Protein AF-A0A191HWV4-F1 (afdb_monomer)

Sequence (183 aa):
MEISWISKGVHKITNKLSFKGRFKYNTASRSISRIAGVFFGVFSAGLLIMLFFVGTTMVNSLINEGIKGANYNYETIYRTNIAEN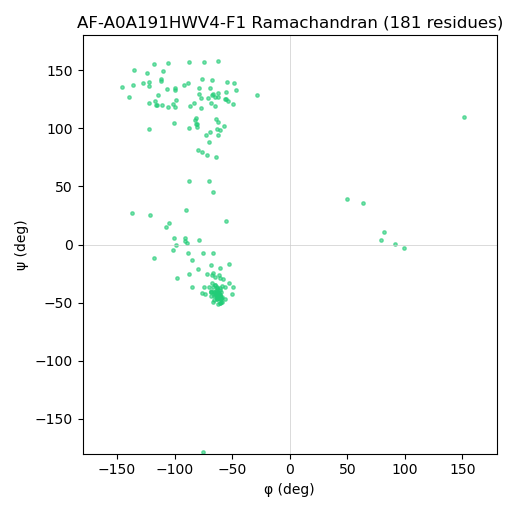QLPLQQGYEPFLVLNADPIKITRQGKDVPIPSLVGNSSTTERQVFGLQANSQRLVLEDFDGNSLNYLLTNGVVITKNFAITYGLEIGDLLTFSLTSLD

Radius of gyration: 35.24 Å; Cα contacts (8 Å, |Δi|>4): 132; chains: 1; bounding box: 81×62×86 Å

Secondary structure (DSSP, 8-state):
----HHHHHHHHHHTTS-HHHHHHHHHHHHTHHHHHHHHHHHHHHHHHHHHHHHHHHHHHHHHHHHHHS---TT---------TTS-PPPTT--SEEEEE--EEEEEETTEEEPPP------TTS--EEEEE-TT-SSS--B-TTS-B-GGGGGG--BPPHHHHHHHT--TT-EEEE------

Solvent-accessible surface area (backbone atoms only — not comparable to full-atom values): 11467 Å² total; per-residue (Å²): 132,87,80,52,73,66,58,55,52,53,48,67,71,34,71,82,50,57,69,71,52,36,52,52,52,60,54,49,60,77,43,44,68,61,52,48,51,54,48,52,52,53,50,51,52,52,51,51,55,51,50,50,54,51,49,54,51,50,51,50,46,52,49,49,52,60,44,69,72,50,72,71,87,72,72,77,70,81,76,66,76,76,56,92,82,60,75,76,74,57,89,91,62,71,64,57,46,83,42,82,55,62,70,79,41,41,31,50,91,90,40,81,50,84,75,65,80,75,89,62,96,62,94,73,72,79,51,56,37,35,38,47,46,40,81,40,89,88,62,74,47,56,50,98,87,66,49,74,48,30,70,69,23,74,91,32,67,50,77,44,70,66,51,31,62,72,59,70,60,59,94,81,53,46,78,41,69,68,81,75,78,90,124

pLDDT: mean 74.09, std 15.32, range [35.31, 96.88]

Foldseek 3Di:
DDQDPLNVVLCVVCVPDDPVSSVVSVVVSVCVVVVVVVVVVVVVVVVVVVVVVVVVVVVVVCVCVVVVVPPVLPPPPPPP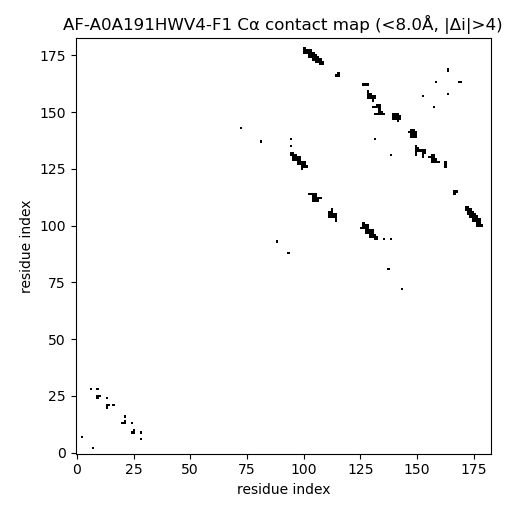PVPPPDDDPPVPDDQKDKDQWDFPWKADPNHTDDFDPPPDPPPPQRSIKMQGQLPDPNDFDADSVRHGPSVVRNVDIDQDPSNCVNRVHDPPMDTHIDDPDDD

Mean predicted aligned error: 18.85 Å

Structure (mmCIF, N/CA/C/O backbone):
data_AF-A0A191HWV4-F1
#
_entry.id   AF-A0A191HWV4-F1
#
loop_
_atom_site.group_PDB
_atom_site.id
_atom_site.type_symbol
_atom_site.label_atom_id
_atom_site.label_alt_id
_atom_site.label_comp_id
_atom_site.label_asym_id
_atom_site.label_entity_id
_atom_site.label_seq_id
_atom_site.pdbx_PDB_ins_code
_atom_site.Cartn_x
_atom_site.Cartn_y
_atom_site.Cartn_z
_atom_site.occupancy
_atom_site.B_iso_or_equiv
_atom_site.auth_seq_id
_atom_site.auth_comp_id
_atom_site.auth_asym_id
_atom_site.auth_atom_id
_atom_site.pdbx_PDB_model_num
ATOM 1 N N . MET A 1 1 ? 25.156 29.592 -57.965 1.00 44.12 1 MET A N 1
ATOM 2 C CA . MET A 1 1 ? 25.129 28.335 -57.184 1.00 44.12 1 MET A CA 1
ATOM 3 C C . MET A 1 1 ? 25.243 28.730 -55.720 1.00 44.12 1 MET A C 1
ATOM 5 O O . MET A 1 1 ? 26.320 29.140 -55.303 1.00 44.12 1 MET A O 1
ATOM 9 N N . GLU A 1 2 ? 24.135 28.764 -54.978 1.00 46.66 2 GLU A N 1
ATOM 10 C CA . GLU A 1 2 ? 24.179 29.182 -53.572 1.00 46.66 2 GLU A CA 1
ATOM 11 C C . GLU A 1 2 ? 24.924 28.148 -52.729 1.00 46.66 2 GLU A C 1
ATOM 13 O O . GLU A 1 2 ? 24.599 26.961 -52.690 1.00 46.66 2 GLU A O 1
ATOM 18 N N . ILE A 1 3 ? 25.977 28.616 -52.070 1.00 54.34 3 ILE A N 1
ATOM 19 C CA . ILE A 1 3 ? 26.828 27.811 -51.205 1.00 54.34 3 ILE A CA 1
ATOM 20 C C . ILE A 1 3 ? 26.102 27.680 -49.859 1.00 54.34 3 ILE A C 1
ATOM 22 O O . ILE A 1 3 ? 26.120 28.612 -49.051 1.00 54.34 3 ILE A O 1
ATOM 26 N N . SER A 1 4 ? 25.457 26.528 -49.635 1.00 72.69 4 SER A N 1
ATOM 27 C CA . SER A 1 4 ? 24.763 26.173 -48.386 1.00 72.69 4 SER A CA 1
ATOM 28 C C . SER A 1 4 ? 25.641 26.442 -47.155 1.00 72.69 4 SER A C 1
ATOM 30 O O . SER A 1 4 ? 26.840 26.147 -47.155 1.00 72.69 4 SER A O 1
ATOM 32 N N . TRP A 1 5 ? 25.053 26.981 -46.087 1.00 70.00 5 TRP A N 1
ATOM 33 C CA . TRP A 1 5 ? 25.721 27.329 -44.824 1.00 70.00 5 TRP A CA 1
ATOM 34 C C . TRP A 1 5 ? 26.532 26.167 -44.218 1.00 70.00 5 TRP A C 1
ATOM 36 O O . TRP A 1 5 ? 27.626 26.377 -43.693 1.00 70.00 5 TRP A O 1
ATOM 46 N N . ILE A 1 6 ? 26.062 24.931 -44.403 1.00 65.12 6 ILE A N 1
ATOM 47 C CA . ILE A 1 6 ? 26.738 23.695 -43.981 1.00 65.12 6 ILE A CA 1
ATOM 48 C C . ILE A 1 6 ? 28.077 23.528 -44.713 1.00 65.12 6 ILE A C 1
ATOM 50 O O . ILE A 1 6 ? 29.095 23.195 -44.107 1.00 65.12 6 ILE A O 1
ATOM 54 N N . SER A 1 7 ? 28.108 23.821 -46.015 1.00 66.75 7 SER A N 1
ATOM 55 C CA . SER A 1 7 ? 29.322 23.690 -46.828 1.00 66.75 7 SER A CA 1
ATOM 56 C C . SER A 1 7 ? 30.402 24.704 -46.431 1.00 66.75 7 SER A C 1
ATOM 58 O O . SER A 1 7 ? 31.583 24.359 -46.417 1.00 66.75 7 SER A O 1
ATOM 60 N N . LYS A 1 8 ? 30.011 25.912 -45.993 1.00 71.38 8 LYS A N 1
ATOM 61 C CA . LYS A 1 8 ? 30.936 26.929 -45.458 1.00 71.38 8 LYS A CA 1
ATOM 62 C C . LYS A 1 8 ? 31.579 26.470 -44.145 1.00 71.38 8 LYS A C 1
ATOM 64 O O . LYS A 1 8 ? 32.783 26.643 -43.959 1.00 71.38 8 LYS A O 1
ATOM 69 N N . GLY A 1 9 ? 30.798 25.843 -43.261 1.00 71.69 9 GLY A N 1
ATOM 70 C CA . GLY A 1 9 ? 31.283 25.291 -41.991 1.00 71.69 9 GLY A CA 1
ATOM 71 C C . GLY A 1 9 ? 32.254 24.124 -42.186 1.00 71.69 9 GLY A C 1
ATOM 72 O O . GLY A 1 9 ? 33.357 24.133 -41.638 1.00 71.69 9 GLY A O 1
ATOM 73 N N . VAL A 1 10 ? 31.891 23.164 -43.043 1.00 69.06 10 VAL A N 1
ATOM 74 C CA . VAL A 1 10 ? 32.756 22.022 -43.384 1.00 69.06 10 VAL A CA 1
ATOM 75 C C . VAL A 1 10 ? 34.056 22.501 -44.032 1.00 69.06 10 VAL A C 1
ATOM 77 O O . VAL A 1 10 ? 35.129 22.025 -43.663 1.00 69.06 10 VAL A O 1
ATOM 80 N N . HIS A 1 11 ? 33.998 23.481 -44.939 1.00 71.81 11 HIS A N 1
ATOM 81 C CA . HIS A 1 11 ? 35.188 24.041 -45.579 1.00 71.81 11 HIS A CA 1
ATOM 82 C C . HIS A 1 11 ? 36.122 24.728 -44.572 1.00 71.81 11 HIS A C 1
ATOM 84 O O . HIS A 1 11 ? 37.328 24.499 -44.607 1.00 71.81 11 HIS A O 1
ATOM 90 N N . LYS A 1 12 ? 35.579 25.492 -43.612 1.00 76.19 12 LYS A N 1
ATOM 91 C CA . LYS A 1 12 ? 36.360 26.166 -42.559 1.00 76.19 12 LYS A CA 1
ATOM 92 C C . LYS A 1 12 ? 37.109 25.177 -41.656 1.00 76.19 12 LYS A C 1
ATOM 94 O O . LYS A 1 12 ? 38.272 25.410 -41.339 1.00 76.19 12 LYS A O 1
ATOM 99 N N . ILE A 1 13 ? 36.471 24.064 -41.285 1.00 72.88 13 ILE A N 1
ATOM 100 C CA . ILE A 1 13 ? 37.068 23.018 -40.434 1.00 72.88 13 ILE A CA 1
ATOM 101 C C . ILE A 1 13 ? 38.090 22.185 -41.221 1.00 72.88 13 ILE A C 1
ATOM 103 O O . ILE A 1 13 ? 39.135 21.804 -40.696 1.00 72.88 13 ILE A O 1
ATOM 107 N N . THR A 1 14 ? 37.826 21.930 -42.504 1.00 69.00 14 THR A N 1
ATOM 108 C CA . THR A 1 14 ? 38.672 21.054 -43.327 1.00 69.00 14 THR A CA 1
ATOM 109 C C . THR A 1 14 ? 39.826 21.765 -44.035 1.00 69.00 14 THR A C 1
ATOM 111 O O . THR A 1 14 ? 40.721 21.097 -44.551 1.00 69.00 14 THR A O 1
ATOM 114 N N . ASN A 1 15 ? 39.900 23.101 -43.993 1.00 72.19 15 ASN A N 1
ATOM 115 C CA . ASN A 1 15 ? 40.940 23.877 -44.683 1.00 72.19 15 ASN A CA 1
ATOM 116 C C . ASN A 1 15 ? 42.369 23.683 -44.137 1.00 72.19 15 ASN A C 1
ATOM 118 O O . ASN A 1 15 ? 43.320 24.177 -44.735 1.00 72.19 15 ASN A O 1
ATOM 122 N N . LYS A 1 16 ? 42.545 22.971 -43.017 1.00 79.31 16 LYS A N 1
ATOM 123 C CA . LYS A 1 16 ? 43.860 22.577 -42.473 1.00 79.31 16 LYS A CA 1
ATOM 124 C C . LYS A 1 16 ? 44.237 21.116 -42.758 1.00 79.31 16 LYS A C 1
ATOM 126 O O . LYS A 1 16 ? 45.347 20.703 -42.448 1.00 79.31 16 LYS A O 1
ATOM 131 N N . LEU A 1 17 ? 43.340 20.330 -43.357 1.00 76.44 17 LEU A N 1
ATOM 132 C CA . LEU A 1 17 ? 43.574 18.917 -43.675 1.00 76.44 17 LEU A CA 1
ATOM 133 C C . LEU A 1 17 ? 44.240 18.747 -45.048 1.00 76.44 17 LEU A C 1
ATOM 135 O O . LEU A 1 17 ? 44.107 19.604 -45.926 1.00 76.44 17 LEU A O 1
ATOM 139 N N . SER A 1 18 ? 44.921 17.616 -45.251 1.00 82.62 18 SER A N 1
ATOM 140 C CA . SER A 1 18 ? 45.459 17.217 -46.558 1.00 82.62 18 SER A CA 1
ATOM 141 C C . SER A 1 18 ? 44.333 17.011 -47.579 1.00 82.62 18 SER A C 1
ATOM 143 O O . SER A 1 18 ? 43.182 16.757 -47.212 1.00 82.62 18 SER A O 1
ATOM 145 N N . PHE A 1 19 ? 44.649 17.101 -48.875 1.00 81.44 19 PHE A N 1
ATOM 146 C CA . PHE A 1 19 ? 43.667 16.981 -49.963 1.00 81.44 19 PHE A CA 1
ATOM 147 C C . PHE A 1 19 ? 42.780 15.730 -49.836 1.00 81.44 19 PHE A C 1
ATOM 149 O O . PHE A 1 19 ? 41.560 15.818 -49.954 1.00 81.44 19 PHE A O 1
ATOM 156 N N . LYS A 1 20 ? 43.376 14.584 -49.480 1.00 81.25 20 LYS A N 1
ATOM 157 C CA . LYS A 1 20 ? 42.658 13.320 -49.247 1.00 81.25 20 LYS A CA 1
ATOM 158 C C . LYS A 1 20 ? 41.633 13.431 -48.109 1.00 81.25 20 LYS A C 1
ATOM 160 O O . LYS A 1 20 ? 40.526 12.910 -48.227 1.00 81.25 20 LYS A O 1
ATOM 165 N N . GLY A 1 21 ? 41.973 14.145 -47.033 1.00 77.25 21 GLY A N 1
ATOM 166 C CA . GLY A 1 21 ? 41.060 14.436 -45.926 1.00 77.25 21 GLY A CA 1
ATOM 167 C C . GLY A 1 21 ? 39.915 15.351 -46.355 1.00 77.25 21 GLY A C 1
ATOM 168 O O . GLY A 1 21 ? 38.752 15.011 -46.152 1.00 77.25 21 GLY A O 1
ATOM 169 N N . ARG A 1 22 ? 40.227 16.467 -47.027 1.00 78.50 22 ARG A N 1
ATOM 170 C CA . ARG A 1 22 ? 39.213 17.397 -47.558 1.00 78.50 22 ARG A CA 1
ATOM 171 C C . ARG A 1 22 ? 38.241 16.691 -48.492 1.00 78.50 22 ARG A C 1
ATOM 173 O O . ARG A 1 22 ? 37.039 16.833 -48.323 1.00 78.50 22 ARG A O 1
ATOM 180 N N . PHE A 1 23 ? 38.749 15.883 -49.419 1.00 79.50 23 PHE A N 1
ATOM 181 C CA . PHE A 1 23 ? 37.933 15.126 -50.363 1.00 79.50 23 PHE A CA 1
ATOM 182 C C . PHE A 1 23 ? 36.990 14.144 -49.652 1.00 79.50 23 PHE A C 1
ATOM 184 O O . PHE A 1 23 ? 35.800 14.098 -49.963 1.00 79.50 23 PHE A O 1
ATOM 191 N N . LYS A 1 24 ? 37.480 13.420 -48.637 1.00 79.19 24 LYS A N 1
ATOM 192 C CA . LYS A 1 24 ? 36.669 12.478 -47.850 1.00 79.19 24 LYS A CA 1
ATOM 193 C C . LYS A 1 24 ? 35.535 13.183 -47.096 1.00 79.19 24 LYS A C 1
ATOM 195 O O . LYS A 1 24 ? 34.389 12.752 -47.185 1.00 79.19 24 LYS A O 1
ATOM 200 N N . TYR A 1 25 ? 35.827 14.288 -46.410 1.00 77.50 25 TYR A N 1
ATOM 201 C CA . TYR A 1 25 ? 34.812 15.052 -45.672 1.00 77.50 25 TYR A CA 1
ATOM 202 C C . TYR A 1 25 ? 33.826 15.778 -46.591 1.00 77.50 25 TYR A C 1
ATOM 204 O O . TYR A 1 25 ? 32.636 15.824 -46.290 1.00 77.50 25 TYR A O 1
ATOM 212 N N . ASN A 1 26 ? 34.285 16.291 -47.734 1.00 74.88 26 ASN A N 1
ATOM 213 C CA . ASN A 1 26 ? 33.411 16.933 -48.716 1.00 74.88 26 ASN A CA 1
ATOM 214 C C . ASN A 1 26 ? 32.519 15.915 -49.454 1.00 74.88 26 ASN A C 1
ATOM 216 O O . ASN A 1 26 ? 31.428 16.244 -49.912 1.00 74.88 26 ASN A O 1
ATOM 220 N N . THR A 1 27 ? 32.959 14.657 -49.540 1.00 75.19 27 THR A N 1
ATOM 221 C CA . THR A 1 27 ? 32.120 13.548 -50.012 1.00 75.19 27 THR A CA 1
ATOM 222 C C . THR A 1 27 ? 31.090 13.159 -48.949 1.00 75.19 27 THR A C 1
ATOM 224 O O . THR A 1 27 ? 29.916 13.001 -49.268 1.00 75.19 27 THR A O 1
ATOM 227 N N . ALA A 1 28 ? 31.489 13.086 -47.675 1.00 74.19 28 ALA A N 1
ATOM 228 C CA . ALA A 1 28 ? 30.583 12.780 -46.566 1.00 74.19 28 ALA A CA 1
ATOM 229 C C . ALA A 1 28 ? 29.506 13.863 -46.343 1.00 74.19 28 ALA A C 1
ATOM 231 O O . ALA A 1 28 ? 28.362 13.539 -46.022 1.00 74.19 28 ALA A O 1
ATOM 232 N N . SER A 1 29 ? 29.837 15.141 -46.566 1.00 72.25 29 SER A N 1
ATOM 233 C CA . SER A 1 29 ? 28.896 16.263 -46.426 1.00 72.25 29 SER A CA 1
ATOM 234 C C . SER A 1 29 ? 27.777 16.250 -47.473 1.00 72.25 29 SER A C 1
ATOM 236 O O . SER A 1 29 ? 26.676 16.715 -47.188 1.00 72.25 29 SER A O 1
ATOM 238 N N . ARG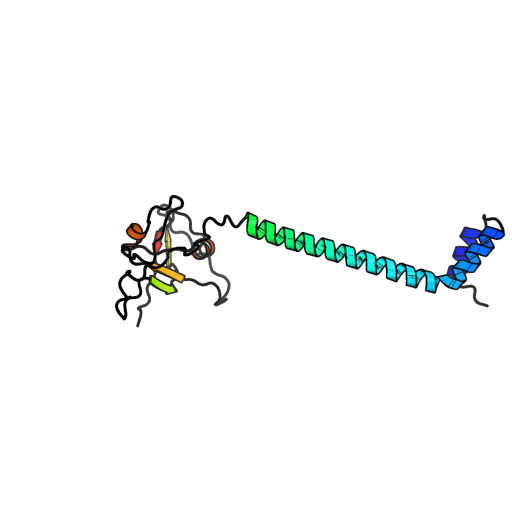 A 1 30 ? 27.996 15.650 -48.653 1.00 73.69 30 ARG A N 1
ATOM 239 C CA . ARG A 1 30 ? 26.933 15.431 -49.653 1.00 73.69 30 ARG A CA 1
ATOM 240 C C . ARG A 1 30 ? 25.869 14.433 -49.187 1.00 73.69 30 ARG A C 1
ATOM 242 O O . ARG A 1 30 ? 24.736 14.508 -49.644 1.00 73.69 30 ARG A O 1
ATOM 249 N N . SER A 1 31 ? 26.209 13.532 -48.265 1.00 76.56 31 SER A N 1
ATOM 250 C CA . SER A 1 31 ? 25.299 12.536 -47.682 1.00 76.56 31 SER A CA 1
ATOM 251 C C . SER A 1 31 ? 24.859 12.867 -46.249 1.00 76.56 31 SER A C 1
ATOM 253 O O . SER A 1 31 ? 24.401 11.976 -45.534 1.00 76.56 31 SER A O 1
ATOM 255 N N . ILE A 1 32 ? 24.992 14.127 -45.813 1.00 79.00 32 ILE A N 1
ATOM 256 C CA . ILE A 1 32 ? 24.739 14.544 -44.422 1.00 79.00 32 ILE A CA 1
ATOM 257 C C . ILE A 1 32 ? 23.325 14.179 -43.940 1.00 79.00 32 ILE A C 1
ATOM 259 O O . ILE A 1 32 ? 23.167 13.745 -42.806 1.00 79.00 32 ILE A O 1
ATOM 263 N N . SER A 1 33 ? 22.312 14.269 -44.810 1.00 77.88 33 SER A N 1
ATOM 264 C CA . SER A 1 33 ? 20.920 13.921 -44.489 1.00 77.88 33 SER A CA 1
ATOM 265 C C . SER A 1 33 ? 20.730 12.423 -44.253 1.00 77.88 33 SER A C 1
ATOM 267 O O . SER A 1 33 ? 20.036 12.027 -43.321 1.00 77.88 33 SER A O 1
ATOM 269 N N . ARG A 1 34 ? 21.393 11.576 -45.049 1.00 83.19 34 ARG A N 1
ATOM 270 C CA . ARG A 1 34 ? 21.367 10.117 -44.880 1.00 83.19 34 ARG A CA 1
ATOM 271 C C . ARG A 1 34 ? 22.094 9.698 -43.600 1.00 83.19 34 ARG A C 1
ATOM 273 O O . ARG A 1 34 ? 21.599 8.842 -42.877 1.00 83.19 34 ARG A O 1
ATOM 280 N N . ILE A 1 35 ? 23.232 10.329 -43.302 1.00 84.62 35 ILE A N 1
ATOM 281 C CA . ILE A 1 35 ? 23.984 10.097 -42.059 1.00 84.62 35 ILE A CA 1
ATOM 282 C C . ILE A 1 35 ? 23.157 10.538 -40.847 1.00 84.62 35 ILE A C 1
ATOM 284 O O . ILE A 1 35 ? 23.058 9.789 -39.882 1.00 84.62 35 ILE A O 1
ATOM 288 N N . ALA A 1 36 ? 22.517 11.709 -40.916 1.00 85.44 36 ALA A N 1
ATOM 289 C CA . ALA A 1 36 ? 21.629 12.193 -39.865 1.00 85.44 36 ALA A CA 1
ATOM 290 C C . ALA A 1 36 ? 20.447 11.238 -39.644 1.00 85.44 36 ALA A C 1
ATOM 292 O O . ALA A 1 36 ? 20.160 10.896 -38.505 1.00 85.44 36 ALA A O 1
ATOM 293 N N . GLY A 1 37 ? 19.811 10.742 -40.711 1.00 89.75 37 GLY A N 1
ATOM 294 C CA . GLY A 1 37 ? 18.714 9.775 -40.602 1.00 89.75 37 GLY A CA 1
ATOM 295 C C . GLY A 1 37 ? 19.122 8.477 -39.899 1.00 89.75 37 GLY A C 1
ATOM 296 O O . GLY A 1 37 ? 18.437 8.036 -38.980 1.00 89.75 37 GLY A O 1
ATOM 297 N N . VAL A 1 38 ? 20.270 7.897 -40.271 1.00 90.56 38 VAL A N 1
ATOM 298 C CA . VAL A 1 38 ? 20.808 6.698 -39.599 1.00 90.56 38 VAL A CA 1
ATOM 299 C C . VAL A 1 38 ? 21.164 6.999 -38.141 1.00 90.56 38 VAL A C 1
ATOM 301 O O . VAL A 1 38 ? 20.849 6.203 -37.260 1.00 90.56 38 VAL A O 1
ATOM 304 N N . PHE A 1 39 ? 21.770 8.158 -37.872 1.00 91.88 39 PHE A N 1
ATOM 305 C CA . PHE A 1 39 ? 22.112 8.586 -36.518 1.00 91.88 39 PHE A CA 1
ATOM 306 C C . PHE A 1 39 ? 20.871 8.712 -35.632 1.00 91.88 39 PHE A C 1
ATOM 308 O O . PHE A 1 39 ? 20.838 8.116 -34.561 1.00 91.88 39 PHE A O 1
ATOM 315 N N . PHE A 1 40 ? 19.832 9.419 -36.088 1.00 93.19 40 PHE A N 1
ATOM 316 C CA . PHE A 1 40 ? 18.583 9.554 -35.340 1.00 93.19 40 PHE A CA 1
ATOM 317 C C . PHE A 1 40 ? 17.881 8.209 -35.150 1.00 93.19 40 PHE A C 1
ATOM 319 O O . PHE A 1 40 ? 17.374 7.958 -34.066 1.00 93.19 40 PHE A O 1
ATOM 326 N N . GLY A 1 41 ? 17.917 7.312 -36.139 1.00 94.31 41 GLY A N 1
ATOM 327 C CA . GLY A 1 41 ? 17.363 5.964 -35.993 1.00 94.31 41 GLY A CA 1
ATOM 328 C C . GLY A 1 41 ? 18.036 5.163 -34.874 1.00 94.31 41 GLY A C 1
ATOM 329 O O . GLY A 1 41 ? 17.359 4.643 -33.989 1.00 94.31 41 GLY A O 1
ATOM 330 N N . VAL A 1 42 ? 19.372 5.107 -34.871 1.00 95.19 42 VAL A N 1
ATOM 331 C CA . VAL A 1 42 ? 20.143 4.404 -33.828 1.00 95.19 42 VAL A CA 1
ATOM 332 C C . VAL A 1 42 ? 19.984 5.087 -32.468 1.00 95.19 42 VAL A C 1
ATOM 334 O O . VAL A 1 42 ? 19.816 4.415 -31.452 1.00 95.19 42 VAL A O 1
ATOM 337 N N . PHE A 1 43 ? 19.988 6.419 -32.446 1.00 95.06 43 PHE A N 1
ATOM 338 C CA . PHE A 1 43 ? 19.811 7.208 -31.232 1.00 95.06 43 PHE A CA 1
ATOM 339 C C . PHE A 1 43 ? 18.431 6.987 -30.600 1.00 95.06 43 PHE A C 1
ATOM 341 O O . PHE A 1 43 ? 18.338 6.715 -29.405 1.00 95.06 43 PHE A O 1
ATOM 348 N N . SER A 1 44 ? 17.361 7.023 -31.399 1.00 94.81 44 SER A N 1
ATOM 349 C CA . SER A 1 44 ? 15.999 6.749 -30.937 1.00 94.81 44 SER A CA 1
ATOM 350 C C . SER A 1 44 ? 15.831 5.310 -30.455 1.00 94.81 44 SER A C 1
ATOM 352 O O . SER A 1 44 ? 15.200 5.102 -29.423 1.00 94.81 44 SER A O 1
ATOM 354 N N . ALA A 1 45 ? 16.422 4.324 -31.137 1.00 96.25 45 ALA A N 1
ATOM 355 C CA . ALA A 1 45 ? 16.405 2.935 -30.675 1.00 96.25 45 ALA A CA 1
ATOM 356 C C . ALA A 1 45 ? 17.119 2.774 -29.321 1.00 96.25 45 ALA A C 1
ATOM 358 O O . ALA A 1 45 ? 16.596 2.118 -28.422 1.00 96.25 45 ALA A O 1
ATOM 359 N N . GLY A 1 46 ? 18.274 3.426 -29.144 1.00 96.62 46 GLY A N 1
ATOM 360 C CA . GLY A 1 46 ? 18.996 3.447 -27.871 1.00 96.62 46 GLY A CA 1
ATOM 361 C C . GLY A 1 46 ? 18.184 4.085 -26.741 1.00 96.62 46 GLY A C 1
ATOM 362 O O . GLY A 1 46 ? 18.093 3.514 -25.655 1.00 96.62 46 GLY A O 1
ATOM 363 N N . LEU A 1 47 ? 17.533 5.222 -27.010 1.00 96.00 47 LEU A N 1
ATOM 364 C CA . LEU A 1 47 ? 16.631 5.867 -26.052 1.00 96.00 47 LEU A CA 1
ATOM 365 C C . LEU A 1 47 ? 15.448 4.972 -25.679 1.00 96.00 47 LEU A C 1
ATOM 367 O O . LEU A 1 47 ? 15.104 4.891 -24.504 1.00 96.00 47 LEU A O 1
ATOM 371 N N . LEU A 1 48 ? 14.848 4.281 -26.651 1.00 96.69 48 LEU A N 1
ATOM 372 C CA . LEU A 1 48 ? 13.714 3.389 -26.408 1.00 96.69 48 LEU A CA 1
ATOM 373 C C . LEU A 1 48 ? 14.102 2.231 -25.479 1.00 96.69 48 LEU A C 1
ATOM 375 O O . LEU A 1 48 ? 13.392 1.945 -24.517 1.00 96.69 48 LEU A O 1
ATOM 379 N N . ILE A 1 49 ? 15.253 1.601 -25.736 1.00 96.69 49 ILE A N 1
ATOM 380 C CA . ILE A 1 49 ? 15.784 0.519 -24.897 1.00 96.69 49 ILE A CA 1
ATOM 381 C C . ILE A 1 49 ? 16.058 1.038 -23.483 1.00 96.69 49 ILE A C 1
ATOM 383 O O . ILE A 1 49 ? 15.663 0.408 -22.505 1.00 96.69 49 ILE A O 1
ATOM 387 N N . MET A 1 50 ? 16.692 2.206 -23.359 1.00 96.88 50 MET A N 1
ATOM 388 C CA . MET A 1 50 ? 16.978 2.812 -22.059 1.00 96.88 50 MET A CA 1
ATOM 389 C C . MET A 1 50 ? 15.693 3.101 -21.273 1.00 96.88 50 MET A C 1
ATOM 391 O O . MET A 1 50 ? 15.611 2.793 -20.085 1.00 96.88 50 MET A O 1
ATOM 395 N N . LEU A 1 51 ? 14.672 3.642 -21.940 1.00 95.81 51 LEU A N 1
ATOM 396 C CA . LEU A 1 51 ? 13.388 3.970 -21.327 1.00 95.81 51 LEU A CA 1
ATOM 397 C C . LEU A 1 51 ? 12.638 2.712 -20.873 1.00 95.81 51 LEU A C 1
ATOM 399 O O . LEU A 1 51 ? 12.042 2.718 -19.799 1.00 95.81 51 LEU A O 1
ATOM 403 N N . PHE A 1 52 ? 12.741 1.617 -21.632 1.00 96.12 52 PHE A N 1
ATOM 404 C CA . PHE A 1 52 ? 12.223 0.314 -21.219 1.00 96.12 52 PHE A CA 1
ATOM 405 C C . PHE A 1 52 ? 12.876 -0.166 -19.915 1.00 96.12 52 PHE A C 1
ATOM 407 O O . PHE A 1 52 ? 12.164 -0.483 -18.966 1.00 96.12 52 PHE A O 1
ATOM 414 N N . PHE A 1 53 ? 14.211 -0.137 -19.819 1.00 96.19 53 PHE A N 1
ATOM 415 C CA . PHE A 1 53 ? 14.929 -0.541 -18.601 1.00 96.19 53 PHE A CA 1
ATOM 416 C C . PHE A 1 53 ? 14.593 0.329 -17.385 1.00 96.19 53 PHE A C 1
ATOM 418 O O . PHE A 1 53 ? 14.411 -0.188 -16.278 1.00 96.19 53 PHE A O 1
ATOM 425 N N . VAL A 1 54 ? 14.501 1.648 -17.571 1.00 95.38 54 VAL A N 1
ATOM 426 C CA . VAL A 1 54 ? 14.093 2.569 -16.501 1.00 95.38 54 VAL A CA 1
ATOM 427 C C . VAL A 1 54 ? 12.665 2.258 -16.058 1.00 95.38 54 VAL A C 1
ATOM 429 O O . VAL A 1 54 ? 12.422 2.130 -14.861 1.00 95.38 54 VAL A O 1
ATOM 432 N N . GLY A 1 55 ? 11.746 2.054 -17.005 1.00 93.44 55 GLY A N 1
ATOM 433 C CA . GLY A 1 55 ? 10.360 1.689 -16.722 1.00 93.44 55 GLY A CA 1
ATOM 434 C C . GLY A 1 55 ? 10.249 0.390 -15.925 1.00 93.44 55 GLY A C 1
ATOM 435 O O . GLY A 1 55 ? 9.609 0.371 -14.877 1.00 93.44 55 GLY A O 1
ATOM 436 N N . THR A 1 56 ? 10.931 -0.678 -16.350 1.00 93.44 56 THR A N 1
ATOM 437 C CA . THR A 1 56 ? 10.918 -1.957 -15.621 1.00 93.44 56 THR A CA 1
ATOM 438 C C . THR A 1 56 ? 11.528 -1.831 -14.229 1.00 93.44 56 THR A C 1
ATOM 440 O O . THR A 1 56 ? 11.022 -2.417 -13.277 1.00 93.44 56 THR A O 1
ATOM 443 N N . THR A 1 57 ? 12.594 -1.042 -14.085 1.00 93.12 57 THR A N 1
ATOM 444 C CA . THR A 1 57 ? 13.245 -0.820 -12.786 1.00 93.12 57 THR A CA 1
ATOM 445 C C . THR A 1 57 ? 12.343 -0.024 -11.851 1.00 93.12 57 THR A C 1
ATOM 447 O O . THR A 1 57 ? 12.234 -0.360 -10.678 1.00 93.12 57 THR A O 1
ATOM 450 N N . MET A 1 58 ? 11.648 0.986 -12.371 1.00 91.06 58 MET A N 1
ATOM 451 C CA . MET A 1 58 ? 10.694 1.788 -11.613 1.00 91.06 58 MET A CA 1
ATOM 452 C C . MET A 1 58 ? 9.485 0.957 -11.176 1.00 91.06 58 MET A C 1
ATOM 454 O O . MET A 1 58 ? 9.115 1.016 -10.010 1.00 91.06 58 MET A O 1
ATOM 458 N N . VAL A 1 59 ? 8.917 0.132 -12.063 1.00 89.81 59 VAL A N 1
ATOM 459 C CA . VAL A 1 59 ? 7.844 -0.812 -11.705 1.00 89.81 59 VAL A CA 1
ATOM 460 C C . VAL A 1 59 ? 8.323 -1.779 -10.626 1.00 89.81 59 VAL A C 1
ATOM 462 O O . VAL A 1 59 ? 7.641 -1.945 -9.621 1.00 89.81 59 VAL A O 1
ATOM 465 N N . ASN A 1 60 ? 9.520 -2.353 -10.768 1.00 87.31 60 ASN A N 1
ATOM 466 C CA . ASN A 1 60 ? 10.096 -3.225 -9.744 1.00 87.31 60 ASN A CA 1
ATOM 467 C C . ASN A 1 60 ? 10.348 -2.494 -8.420 1.00 87.31 60 ASN A C 1
ATOM 469 O O . ASN A 1 60 ? 10.163 -3.098 -7.369 1.00 87.31 60 ASN A O 1
ATOM 473 N N . SER A 1 61 ? 10.752 -1.220 -8.444 1.00 86.38 61 SER A N 1
ATOM 474 C CA . SER A 1 61 ? 10.927 -0.409 -7.231 1.00 86.38 61 SER A CA 1
ATOM 475 C C . SER A 1 61 ? 9.590 -0.124 -6.567 1.00 86.38 61 SER A C 1
ATOM 477 O O . SER A 1 61 ? 9.472 -0.325 -5.372 1.00 86.38 61 SER A O 1
ATOM 479 N N . LEU A 1 62 ? 8.561 0.249 -7.333 1.00 83.19 62 LEU A N 1
ATOM 480 C CA . LEU A 1 62 ? 7.208 0.476 -6.821 1.00 83.19 62 LEU A CA 1
ATOM 481 C C . LEU A 1 62 ? 6.598 -0.800 -6.239 1.00 83.19 62 LEU A C 1
ATOM 483 O O . LEU A 1 62 ? 6.002 -0.754 -5.169 1.00 83.19 62 LEU A O 1
ATOM 487 N N . ILE A 1 63 ? 6.779 -1.940 -6.912 1.00 83.69 63 ILE A N 1
ATOM 488 C CA . ILE A 1 63 ? 6.372 -3.249 -6.396 1.00 83.69 63 ILE A CA 1
ATOM 489 C C . ILE A 1 63 ? 7.149 -3.550 -5.117 1.00 83.69 63 ILE A C 1
ATOM 491 O O . ILE A 1 63 ? 6.539 -3.842 -4.100 1.00 83.69 63 ILE A O 1
ATOM 495 N N . ASN A 1 64 ? 8.478 -3.436 -5.124 1.00 81.50 64 ASN A N 1
ATOM 496 C CA . ASN A 1 64 ? 9.283 -3.726 -3.943 1.00 81.50 64 ASN A CA 1
ATOM 497 C C . ASN A 1 64 ? 9.024 -2.759 -2.791 1.00 81.50 64 ASN A C 1
ATOM 499 O O . ASN A 1 64 ? 9.104 -3.191 -1.659 1.00 81.50 64 ASN A O 1
ATOM 503 N N . GLU A 1 65 ? 8.750 -1.482 -3.019 1.00 80.81 65 GLU A N 1
ATOM 504 C CA . GLU A 1 65 ? 8.443 -0.509 -1.965 1.00 80.81 65 GLU A CA 1
ATOM 505 C C . GLU A 1 65 ? 7.016 -0.695 -1.449 1.00 80.81 65 GLU A C 1
ATOM 507 O O . GLU A 1 65 ? 6.805 -0.727 -0.236 1.00 80.81 65 GLU A O 1
ATOM 512 N N . GLY A 1 66 ? 6.058 -0.925 -2.353 1.00 74.12 66 GLY A N 1
ATOM 513 C CA . GLY A 1 66 ? 4.685 -1.283 -2.005 1.00 74.12 66 GLY A CA 1
ATOM 514 C C . GLY A 1 66 ? 4.608 -2.590 -1.214 1.00 74.12 66 GLY A C 1
ATOM 515 O O . GLY A 1 66 ? 3.837 -2.688 -0.263 1.00 74.12 66 GLY A O 1
ATOM 516 N N . ILE A 1 67 ? 5.459 -3.565 -1.547 1.00 70.06 67 ILE A N 1
ATOM 517 C CA . ILE A 1 67 ? 5.540 -4.862 -0.871 1.00 70.06 67 ILE A CA 1
ATOM 518 C C . ILE A 1 67 ? 6.442 -4.822 0.372 1.00 70.06 67 ILE A C 1
ATOM 520 O O . ILE A 1 67 ? 6.108 -5.436 1.373 1.00 70.06 67 ILE A O 1
ATOM 524 N N . LYS A 1 68 ? 7.555 -4.080 0.392 1.00 63.78 68 LYS A N 1
ATOM 525 C CA . LYS A 1 68 ? 8.426 -3.980 1.584 1.00 63.78 68 LYS A CA 1
ATOM 526 C C . LYS A 1 68 ? 7.726 -3.304 2.763 1.00 63.78 68 LYS A C 1
ATOM 528 O O . LYS A 1 68 ? 8.073 -3.594 3.903 1.00 63.78 68 LYS A O 1
ATOM 533 N N . GLY A 1 69 ? 6.760 -2.417 2.505 1.00 54.28 69 GLY A N 1
ATOM 534 C CA . GLY A 1 69 ? 5.850 -1.890 3.529 1.00 54.28 69 GLY A CA 1
ATOM 535 C C . GLY A 1 69 ? 4.696 -2.843 3.876 1.00 54.28 69 GLY A C 1
ATOM 536 O O . GLY A 1 69 ? 4.122 -2.747 4.964 1.00 54.28 69 GLY A O 1
ATOM 537 N N . ALA A 1 70 ? 4.378 -3.786 2.985 1.00 50.03 70 ALA A N 1
ATOM 538 C CA . ALA A 1 70 ? 3.469 -4.891 3.248 1.00 50.03 70 ALA A CA 1
ATOM 539 C C . ALA A 1 70 ? 4.221 -5.980 4.022 1.00 50.03 70 ALA A C 1
ATOM 541 O O . ALA A 1 70 ? 4.688 -6.981 3.486 1.00 50.03 70 ALA A O 1
ATOM 542 N N . ASN A 1 71 ? 4.326 -5.786 5.334 1.00 44.94 71 ASN A N 1
ATOM 543 C CA . ASN A 1 71 ? 4.568 -6.901 6.232 1.00 44.94 71 ASN A CA 1
ATOM 544 C C . ASN A 1 71 ? 3.354 -7.837 6.083 1.00 44.94 71 ASN A C 1
ATOM 546 O O . ASN A 1 71 ? 2.300 -7.574 6.669 1.00 44.94 71 ASN A O 1
ATOM 550 N N . TYR A 1 72 ? 3.451 -8.855 5.221 1.00 46.88 72 TYR A N 1
ATOM 551 C CA . TYR A 1 72 ? 2.419 -9.875 5.019 1.00 46.88 72 TYR A CA 1
ATOM 552 C C . TYR A 1 72 ? 2.338 -10.800 6.249 1.00 46.88 72 TYR A C 1
ATOM 554 O O . TYR A 1 72 ? 2.411 -12.013 6.142 1.00 46.88 72 TYR A O 1
ATOM 562 N N . ASN A 1 73 ? 2.142 -10.219 7.433 1.00 46.44 73 ASN A N 1
ATOM 563 C CA . ASN A 1 73 ? 1.623 -10.910 8.615 1.00 46.44 73 ASN A CA 1
ATOM 564 C C . ASN A 1 73 ? 0.094 -11.087 8.540 1.00 46.44 73 ASN A C 1
ATOM 566 O O . ASN A 1 73 ? -0.517 -11.571 9.482 1.00 46.44 73 ASN A O 1
ATOM 570 N N . TYR A 1 74 ? -0.525 -10.678 7.428 1.00 43.41 74 TYR A N 1
ATOM 571 C CA . TYR A 1 74 ? -1.956 -10.807 7.152 1.00 43.41 74 TYR A CA 1
ATOM 572 C C . TYR A 1 74 ? -2.226 -11.618 5.881 1.00 43.41 74 TYR A C 1
ATOM 574 O O . TYR A 1 74 ? -3.263 -11.440 5.246 1.00 43.41 74 TYR A O 1
ATOM 582 N N . GLU A 1 75 ? -1.315 -12.508 5.475 1.00 38.75 75 GLU A N 1
ATOM 583 C CA . GLU A 1 75 ? -1.715 -13.567 4.550 1.00 38.75 75 GLU A CA 1
ATOM 584 C C . GLU A 1 75 ? -2.494 -14.614 5.356 1.00 38.75 75 GLU A C 1
ATOM 586 O O . GLU A 1 75 ? -1.971 -15.641 5.783 1.00 38.75 75 GLU A O 1
ATOM 591 N N . THR A 1 76 ? -3.771 -14.327 5.618 1.00 42.53 76 THR A N 1
ATOM 592 C CA . THR A 1 76 ? -4.720 -15.329 6.102 1.00 42.53 76 THR A CA 1
ATOM 593 C C . THR A 1 76 ? -5.008 -16.259 4.930 1.00 42.53 76 THR A C 1
ATOM 595 O O . THR A 1 76 ? -6.028 -16.157 4.249 1.00 42.53 76 THR A O 1
ATOM 598 N N . ILE A 1 77 ? -4.073 -17.162 4.629 1.00 41.72 77 ILE A N 1
ATOM 599 C CA . ILE A 1 77 ? -4.411 -18.310 3.804 1.00 41.72 77 ILE A CA 1
ATOM 600 C C . ILE A 1 77 ? -5.421 -19.086 4.644 1.00 41.72 77 ILE A C 1
ATOM 602 O O . ILE A 1 77 ? -5.048 -19.682 5.653 1.00 41.72 77 ILE A O 1
ATOM 606 N N . TYR A 1 78 ? -6.698 -19.071 4.255 1.00 37.59 78 TYR A N 1
ATOM 607 C CA . TYR A 1 78 ? -7.707 -19.980 4.795 1.00 37.59 78 TYR A CA 1
ATOM 608 C C . TYR A 1 78 ? -7.314 -21.418 4.407 1.00 37.59 78 TYR A C 1
ATOM 610 O O . TYR A 1 78 ? -7.873 -22.024 3.501 1.00 37.59 78 TYR A O 1
ATOM 618 N N . ARG A 1 79 ? -6.303 -21.969 5.087 1.00 41.50 79 ARG A N 1
ATOM 619 C CA . ARG A 1 79 ? -5.957 -23.395 5.128 1.00 41.50 79 ARG A CA 1
ATOM 620 C C . ARG A 1 79 ? -6.690 -24.073 6.277 1.00 41.50 79 ARG A C 1
ATOM 622 O O . ARG A 1 79 ? -6.205 -25.048 6.836 1.00 41.50 79 ARG A O 1
ATOM 629 N N . THR A 1 80 ? -7.867 -23.585 6.644 1.00 47.47 80 THR A N 1
ATOM 630 C CA . THR A 1 80 ? -8.791 -24.461 7.345 1.00 47.47 80 THR A CA 1
ATOM 631 C C . THR A 1 80 ? -9.457 -25.308 6.271 1.00 47.47 80 THR A C 1
ATOM 633 O O . THR A 1 80 ? -10.282 -24.836 5.491 1.00 47.47 80 THR A O 1
ATOM 636 N N . ASN A 1 81 ? -9.029 -26.568 6.171 1.00 46.88 81 ASN A N 1
ATOM 637 C CA . ASN A 1 81 ? -9.915 -27.586 5.632 1.00 46.88 81 ASN A CA 1
ATOM 638 C C . ASN A 1 81 ? -11.148 -27.526 6.530 1.00 46.88 81 ASN A C 1
ATOM 640 O O . ASN A 1 81 ? -11.085 -27.989 7.669 1.00 46.88 81 ASN A O 1
ATOM 644 N N . ILE A 1 82 ? -12.226 -26.892 6.059 1.00 51.28 82 ILE A N 1
ATOM 645 C CA . ILE A 1 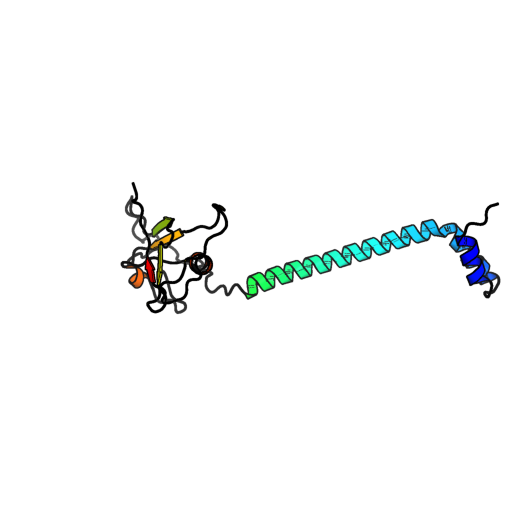82 ? -13.512 -26.949 6.743 1.00 51.28 82 ILE A CA 1
ATOM 646 C C . ILE A 1 82 ? -13.859 -28.430 6.745 1.00 51.28 82 ILE A C 1
ATOM 648 O O . ILE A 1 82 ? -14.259 -28.980 5.719 1.00 51.28 82 ILE A O 1
ATOM 652 N N . ALA A 1 83 ? -13.583 -29.101 7.862 1.00 51.44 83 ALA A N 1
ATOM 653 C CA . ALA A 1 83 ? -13.896 -30.504 8.008 1.00 51.44 83 ALA A CA 1
ATOM 654 C C . ALA A 1 83 ? -15.390 -30.645 7.717 1.00 51.44 83 ALA A C 1
ATOM 656 O O . ALA A 1 83 ? -16.200 -29.897 8.265 1.00 51.44 83 ALA A O 1
ATOM 657 N N . GLU A 1 84 ? -15.742 -31.598 6.860 1.00 50.81 84 GLU A N 1
ATOM 658 C CA . GLU A 1 84 ? -17.112 -31.885 6.413 1.00 50.81 84 GLU A CA 1
ATOM 659 C C . GLU A 1 84 ? -18.095 -32.090 7.592 1.00 50.81 84 GLU A C 1
ATOM 661 O O . GLU A 1 84 ? -19.303 -31.942 7.445 1.00 50.81 84 GLU A O 1
ATOM 666 N N . ASN A 1 85 ? -17.557 -32.323 8.796 1.00 52.28 85 ASN A N 1
ATOM 667 C CA . ASN A 1 85 ? -18.270 -32.487 10.062 1.00 52.28 85 ASN A CA 1
ATOM 668 C C . ASN A 1 85 ? -18.498 -31.195 10.875 1.00 52.28 85 ASN A C 1
ATOM 670 O O . ASN A 1 85 ? -19.026 -31.271 11.986 1.00 52.28 85 ASN A O 1
ATOM 674 N N . GLN A 1 86 ? -18.105 -30.012 10.394 1.00 53.84 86 GLN A N 1
ATOM 675 C CA . GLN A 1 86 ? -18.466 -28.762 11.066 1.00 53.84 86 GLN A CA 1
ATOM 676 C C . GLN A 1 86 ? -19.923 -28.415 10.748 1.00 53.84 86 GLN A C 1
ATOM 678 O O . GLN A 1 86 ? -20.272 -28.198 9.588 1.00 53.84 86 GLN A O 1
ATOM 683 N N . LEU A 1 87 ? -20.746 -28.373 11.804 1.00 56.59 87 LEU A N 1
ATOM 684 C CA . LEU A 1 87 ? -22.194 -28.128 11.816 1.00 56.59 87 LEU A CA 1
ATOM 685 C C . LEU A 1 87 ? -22.654 -27.243 10.641 1.00 56.59 87 LEU A C 1
ATOM 687 O O . LEU A 1 87 ? -22.065 -26.169 10.441 1.00 56.59 87 LEU A O 1
ATOM 691 N N . PRO A 1 88 ? -23.672 -27.658 9.859 1.00 56.97 88 PRO A N 1
ATOM 692 C CA . PRO A 1 88 ? -24.227 -26.810 8.811 1.00 56.97 88 PRO A CA 1
ATOM 693 C C . PRO A 1 88 ? -24.629 -25.470 9.429 1.00 56.97 88 PRO A C 1
ATOM 695 O O . PRO A 1 88 ? -25.137 -25.438 10.552 1.00 56.97 88 PRO A O 1
ATOM 698 N N . LEU A 1 89 ? -24.373 -24.368 8.715 1.00 56.66 89 LEU A N 1
ATOM 699 C CA . LEU A 1 89 ? -24.890 -23.059 9.110 1.00 56.66 89 LEU A CA 1
ATOM 700 C C . LEU A 1 89 ? -26.390 -23.232 9.377 1.00 56.66 89 LEU A C 1
ATOM 702 O O . LEU A 1 89 ? -27.117 -23.698 8.495 1.00 56.66 89 LEU A O 1
ATOM 706 N N . GLN A 1 90 ? -26.849 -22.927 10.595 1.00 56.28 90 GLN A N 1
ATOM 707 C CA . GLN A 1 90 ? -28.285 -22.833 10.837 1.00 56.28 90 GLN A CA 1
ATOM 708 C C . GLN A 1 90 ? -28.820 -21.803 9.842 1.00 56.28 90 GLN A C 1
ATOM 710 O O . GLN A 1 90 ? -28.275 -20.702 9.746 1.00 56.28 90 GLN A O 1
ATOM 715 N N . GLN A 1 91 ? -29.823 -22.178 9.044 1.00 48.69 91 GLN A N 1
ATOM 716 C CA . GLN A 1 91 ? -30.389 -21.260 8.058 1.00 48.69 91 GLN A CA 1
ATOM 717 C C . GLN A 1 91 ? -30.797 -19.958 8.760 1.00 48.69 91 GLN A C 1
ATOM 719 O O . GLN A 1 91 ? -31.543 -19.993 9.736 1.00 48.69 91 GLN A O 1
ATOM 724 N N . GLY A 1 92 ? -30.264 -18.829 8.285 1.00 57.62 92 GLY A N 1
ATOM 725 C CA . GLY A 1 92 ? -30.513 -17.502 8.857 1.00 57.62 92 GLY A CA 1
ATOM 726 C C . GLY A 1 92 ? -29.523 -17.025 9.931 1.00 57.62 92 GLY A C 1
ATOM 727 O O . GLY A 1 92 ? -29.691 -15.912 10.416 1.00 57.62 92 GLY A O 1
ATOM 728 N N . TYR A 1 93 ? -28.495 -17.803 10.295 1.00 58.44 93 TYR A N 1
ATOM 729 C CA . TYR A 1 93 ? -27.427 -17.350 11.198 1.00 58.44 93 TYR A CA 1
ATOM 730 C C . TYR A 1 93 ? -26.168 -16.949 10.418 1.00 58.44 93 TYR A C 1
ATOM 732 O O . TYR A 1 93 ? -25.402 -17.805 9.970 1.00 58.44 93 TYR A O 1
ATOM 740 N N . GLU A 1 94 ? -25.932 -15.641 10.294 1.00 65.00 94 GLU A N 1
ATOM 741 C CA . GLU A 1 94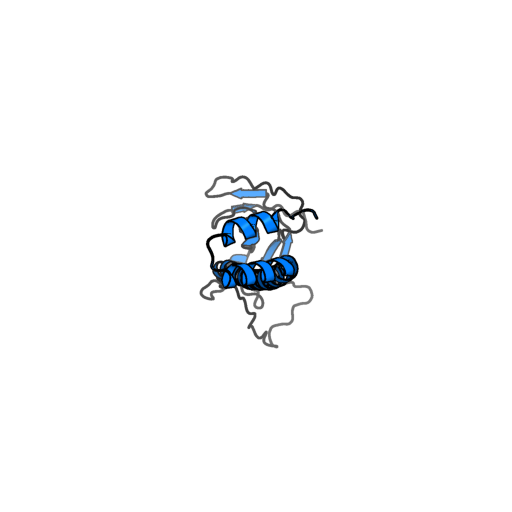 ? -24.661 -15.094 9.811 1.00 65.00 94 GLU A CA 1
ATOM 742 C C . GLU A 1 94 ? -23.680 -14.944 10.991 1.00 65.00 94 GLU A C 1
ATOM 744 O O . GLU A 1 94 ? -23.972 -14.232 11.955 1.00 65.00 94 GLU A O 1
ATOM 749 N N . PRO A 1 95 ? -22.514 -15.622 10.972 1.00 67.25 95 PRO A N 1
ATOM 750 C CA . PRO A 1 95 ? -21.557 -15.571 12.080 1.00 67.25 95 PRO A CA 1
ATOM 751 C C . PRO A 1 95 ? -20.760 -14.259 12.127 1.00 67.25 95 PRO A C 1
ATOM 753 O O . PRO A 1 95 ? -20.013 -14.033 13.082 1.00 67.25 95 PRO A O 1
ATOM 756 N N . PHE A 1 96 ? -20.909 -13.409 11.110 1.00 74.19 96 PHE A N 1
ATOM 757 C CA . PHE A 1 96 ? -20.313 -12.086 11.006 1.00 74.19 96 PHE A CA 1
ATOM 758 C C . PHE A 1 96 ? -21.365 -11.085 10.520 1.00 74.19 96 PHE A C 1
ATOM 760 O O . PHE A 1 96 ? -22.267 -11.448 9.775 1.00 74.19 96 PHE A O 1
ATOM 767 N N . LEU A 1 97 ? -21.230 -9.831 10.936 1.00 77.62 97 LEU A N 1
ATOM 768 C CA . LEU A 1 97 ? -22.083 -8.717 10.539 1.00 77.62 97 LEU A CA 1
ATOM 769 C C . LEU A 1 97 ? -21.195 -7.588 10.024 1.00 77.62 97 LEU A C 1
ATOM 771 O O . LEU A 1 97 ? -20.167 -7.288 10.628 1.00 77.62 97 LEU A O 1
ATOM 775 N N . VAL A 1 98 ? -21.601 -6.933 8.941 1.00 81.19 98 VAL A N 1
ATOM 776 C CA . VAL A 1 98 ? -20.899 -5.763 8.402 1.00 81.19 98 VAL A CA 1
ATOM 777 C C . VAL A 1 98 ? -21.831 -4.568 8.471 1.00 81.19 98 VAL A C 1
ATOM 779 O O . VAL A 1 98 ? -22.927 -4.605 7.918 1.00 81.19 98 VAL A O 1
ATOM 782 N N . LEU A 1 99 ? -21.399 -3.503 9.144 1.00 77.19 99 LEU A N 1
ATOM 783 C CA . LEU A 1 99 ? -22.163 -2.264 9.250 1.00 77.19 99 LEU A CA 1
ATOM 784 C C . LEU A 1 99 ? -21.352 -1.098 8.704 1.00 77.19 99 LEU A C 1
ATOM 786 O O . LEU A 1 99 ? -20.171 -0.952 9.008 1.00 77.19 99 LEU A O 1
ATOM 790 N N . ASN A 1 100 ? -22.008 -0.236 7.932 1.00 78.50 100 ASN A N 1
ATOM 791 C CA . ASN A 1 100 ? -21.441 1.054 7.567 1.00 78.50 100 ASN A CA 1
ATOM 792 C C . ASN A 1 100 ? -21.687 2.024 8.725 1.00 78.50 100 ASN A C 1
ATOM 794 O O . ASN A 1 100 ? -22.829 2.425 8.947 1.00 78.50 100 ASN A O 1
ATOM 798 N N . ALA A 1 101 ? -20.643 2.368 9.478 1.00 78.00 101 ALA A N 1
ATOM 799 C CA . ALA A 1 101 ? -20.775 3.202 10.668 1.00 78.00 101 ALA A CA 1
ATOM 800 C C . ALA A 1 101 ? -19.638 4.222 10.769 1.00 78.00 101 ALA A C 1
ATOM 802 O O . ALA A 1 101 ? -18.461 3.866 10.768 1.00 78.00 101 ALA A O 1
ATOM 803 N N . ASP A 1 102 ? -20.009 5.494 10.913 1.00 82.31 102 ASP A N 1
ATOM 804 C CA . ASP A 1 102 ? -19.084 6.580 11.225 1.00 82.31 102 ASP A CA 1
ATOM 805 C C . ASP A 1 102 ? -19.010 6.779 12.753 1.00 82.31 102 ASP A C 1
ATOM 807 O O . ASP A 1 102 ? -20.050 6.775 13.428 1.00 82.31 102 ASP A O 1
ATOM 811 N N . PRO A 1 103 ? -17.811 6.979 13.331 1.00 83.62 103 PRO A N 1
ATOM 812 C CA . PRO A 1 103 ? -17.703 7.367 14.726 1.00 83.62 103 PRO A CA 1
ATOM 813 C C . PRO A 1 103 ? -18.221 8.803 14.880 1.00 83.62 103 PRO A C 1
ATOM 815 O O . PRO A 1 103 ? -17.862 9.687 14.108 1.00 83.62 103 PRO A O 1
ATOM 818 N N . ILE A 1 104 ? -19.045 9.054 15.896 1.00 84.62 104 ILE A N 1
ATOM 819 C CA . ILE A 1 104 ? -19.478 10.412 16.274 1.00 84.62 104 ILE A CA 1
ATOM 820 C C . ILE A 1 104 ? -18.486 11.047 17.241 1.00 84.62 104 ILE A C 1
ATOM 822 O O . ILE A 1 104 ? -18.391 12.270 17.347 1.00 84.62 104 ILE A O 1
ATOM 826 N N . LYS A 1 105 ? -17.750 10.211 17.977 1.00 85.31 105 LYS A N 1
ATOM 827 C CA . LYS A 1 105 ? -16.823 10.660 19.003 1.00 85.31 105 LYS A CA 1
ATOM 828 C C . LYS A 1 105 ? -15.609 9.746 19.077 1.00 85.31 105 LYS A C 1
ATOM 830 O O . LYS A 1 105 ? -15.758 8.524 19.073 1.00 85.31 105 LYS A O 1
ATOM 835 N N . ILE A 1 106 ? -14.433 10.360 19.176 1.00 88.00 106 ILE A N 1
ATOM 836 C CA . ILE A 1 106 ? -13.156 9.696 19.437 1.00 88.00 106 ILE A CA 1
ATOM 837 C C . ILE A 1 106 ? -12.574 10.329 20.701 1.00 88.00 106 ILE A C 1
ATOM 839 O O . ILE A 1 106 ? -12.363 11.542 20.750 1.00 88.00 106 ILE A O 1
ATOM 843 N N . THR A 1 107 ? -12.322 9.521 21.727 1.00 87.62 107 THR A N 1
ATOM 844 C CA . THR A 1 107 ? -11.709 9.969 22.981 1.00 87.62 107 THR A CA 1
ATOM 845 C C . THR A 1 107 ? -10.358 9.285 23.157 1.00 87.62 107 THR A C 1
ATOM 847 O O . THR A 1 107 ? -10.286 8.063 23.272 1.00 87.62 107 THR A O 1
ATOM 850 N N . ARG A 1 108 ? -9.287 10.079 23.236 1.00 89.06 108 ARG A N 1
ATOM 851 C CA . ARG A 1 108 ? -7.910 9.624 23.458 1.00 89.06 108 ARG A CA 1
ATOM 852 C C . ARG A 1 108 ? -7.445 10.062 24.834 1.00 89.06 108 ARG A C 1
ATOM 854 O O . ARG A 1 108 ? -7.432 11.255 25.132 1.00 89.06 108 ARG A O 1
ATOM 861 N N . GLN A 1 109 ? -7.078 9.107 25.689 1.00 86.75 109 GLN A N 1
ATOM 862 C CA . GLN A 1 109 ? -6.601 9.384 27.055 1.00 86.75 109 GLN A CA 1
ATOM 863 C C . GLN A 1 109 ? -7.533 10.338 27.841 1.00 86.75 109 GLN A C 1
ATOM 865 O O . GLN A 1 109 ? -7.084 11.242 28.545 1.00 86.75 109 GLN A O 1
ATOM 870 N N . GLY A 1 110 ? -8.850 10.172 27.676 1.00 84.50 110 GLY A N 1
ATOM 871 C CA . GLY A 1 110 ? -9.869 10.990 28.346 1.00 84.50 110 GLY A CA 1
ATOM 872 C C . GLY A 1 110 ? -10.126 12.373 27.733 1.00 84.50 110 GLY A C 1
ATOM 873 O O . GLY A 1 110 ? -10.922 13.126 28.290 1.00 84.50 110 GLY A O 1
ATOM 874 N N . LYS A 1 111 ? -9.492 12.722 26.605 1.00 86.25 111 LYS A N 1
ATOM 875 C CA . LYS A 1 111 ? -9.753 13.962 25.859 1.00 86.25 111 LYS A CA 1
ATOM 876 C C . LYS A 1 111 ? -10.399 13.674 24.514 1.00 86.25 111 LYS A C 1
ATOM 878 O O . LYS A 1 111 ? -10.011 12.739 23.819 1.00 86.25 111 LYS A O 1
ATOM 883 N N . ASP A 1 112 ? -11.353 14.513 24.139 1.00 86.94 112 ASP A N 1
ATOM 884 C CA . ASP A 1 112 ? -12.046 14.392 22.862 1.00 86.94 112 ASP A CA 1
ATOM 885 C C . ASP A 1 112 ? -11.153 14.907 21.730 1.00 86.94 112 ASP A C 1
ATOM 887 O O . ASP A 1 112 ? -10.633 16.024 21.787 1.00 86.94 112 ASP A O 1
ATOM 891 N N . VAL A 1 113 ? -10.956 14.065 20.719 1.00 86.12 113 VAL A N 1
ATOM 892 C CA . VAL A 1 113 ? -10.158 14.366 19.530 1.00 86.12 113 VAL A CA 1
ATOM 893 C C . VAL A 1 113 ? -11.114 14.748 18.400 1.00 86.12 113 VAL A C 1
ATOM 895 O O . VAL A 1 113 ? -12.128 14.070 18.209 1.00 86.12 113 VAL A O 1
ATOM 898 N N . PRO A 1 114 ? -10.838 15.828 17.645 1.00 81.12 114 PRO A N 1
ATOM 899 C CA . PRO A 1 114 ? -11.655 16.175 16.494 1.00 81.12 114 PRO A CA 1
ATOM 900 C C . PRO A 1 114 ? -11.594 15.053 15.457 1.00 81.12 114 PRO A C 1
ATOM 902 O O . PRO A 1 114 ? -10.513 14.608 15.070 1.00 81.12 114 PRO A O 1
ATOM 905 N N . ILE A 1 115 ? -12.763 14.620 14.989 1.00 81.38 115 ILE A N 1
ATOM 906 C CA . ILE A 1 115 ? -12.851 13.665 13.887 1.00 81.38 115 ILE A CA 1
ATOM 907 C C . ILE A 1 115 ? -12.347 14.368 12.622 1.00 81.38 115 ILE A C 1
ATOM 909 O O . ILE A 1 115 ? -12.818 15.473 12.327 1.00 81.38 115 ILE A O 1
ATOM 913 N N . PRO A 1 116 ? -11.404 13.770 11.872 1.00 76.31 116 PRO A N 1
ATOM 914 C CA . PRO A 1 116 ? -10.932 14.350 10.626 1.00 76.31 116 PRO A CA 1
ATOM 915 C C . PRO A 1 116 ? -12.109 14.612 9.685 1.00 76.31 116 PRO A C 1
ATOM 917 O O . PRO A 1 116 ? -12.876 13.700 9.373 1.00 76.31 116 PRO A O 1
ATOM 920 N N . SER A 1 117 ? -12.252 15.852 9.212 1.00 65.81 117 SER A N 1
ATOM 921 C CA . SER A 1 117 ? -13.185 16.158 8.129 1.00 65.81 117 SER A CA 1
ATOM 922 C C . SER A 1 117 ? -12.742 15.382 6.896 1.00 65.81 117 SER A C 1
ATOM 924 O O . SER A 1 117 ? -11.743 15.729 6.264 1.00 65.81 117 SER A O 1
ATOM 926 N N . LEU A 1 118 ? -13.471 14.321 6.563 1.00 68.25 118 LEU A N 1
ATOM 927 C CA . LEU A 1 118 ? -13.246 13.547 5.350 1.00 68.25 118 LEU A CA 1
ATOM 928 C C . LEU A 1 118 ? -13.681 14.416 4.160 1.00 68.25 118 LEU A C 1
ATOM 930 O O . LEU A 1 118 ? -14.845 14.438 3.764 1.00 68.25 118 LEU A O 1
ATOM 934 N N . VAL A 1 119 ? -12.758 15.231 3.642 1.00 46.97 119 VAL A N 1
ATOM 935 C CA . VAL A 1 119 ? -12.997 16.094 2.480 1.00 46.97 119 VAL A CA 1
ATOM 936 C C . VAL A 1 119 ? -13.055 15.212 1.239 1.00 46.97 119 VAL A C 1
ATOM 938 O O . VAL A 1 119 ? -12.036 14.878 0.641 1.00 46.97 119 VAL A O 1
ATOM 941 N N . GLY A 1 120 ? -14.270 14.828 0.865 1.00 47.47 120 GLY A N 1
ATOM 942 C CA . GLY A 1 120 ? -14.544 14.088 -0.356 1.00 47.47 120 GLY A CA 1
ATOM 943 C C . GLY A 1 120 ? -15.775 13.212 -0.198 1.00 47.47 120 GLY A C 1
ATOM 944 O O . GLY A 1 120 ? -15.727 12.182 0.463 1.00 47.47 120 GLY A O 1
ATOM 945 N N . ASN A 1 121 ? -16.860 13.575 -0.883 1.00 41.97 121 ASN A N 1
ATOM 946 C CA . ASN A 1 121 ? -17.978 12.678 -1.198 1.00 41.97 121 ASN A CA 1
ATOM 947 C C . ASN A 1 121 ? -17.535 11.563 -2.174 1.00 41.97 121 ASN A C 1
ATOM 949 O O . ASN A 1 121 ? -18.198 11.302 -3.175 1.00 41.97 121 ASN A O 1
ATOM 953 N N . SER A 1 122 ? -16.389 10.922 -1.946 1.00 43.34 122 SER A N 1
ATOM 954 C CA . SER A 1 122 ? -16.019 9.711 -2.664 1.00 43.34 122 SER A CA 1
ATOM 955 C C . SER A 1 122 ? -16.607 8.538 -1.896 1.00 43.34 122 SER A C 1
ATOM 957 O O . SER A 1 122 ? -16.063 8.091 -0.890 1.00 43.34 122 SER A O 1
ATOM 959 N N . SER A 1 123 ? -17.736 8.053 -2.396 1.00 48.56 123 SER A N 1
ATOM 960 C CA . SER A 1 123 ? -18.482 6.849 -2.016 1.00 48.56 123 SER A CA 1
ATOM 961 C C . SER A 1 123 ? -17.680 5.531 -2.060 1.00 48.56 123 SER A C 1
ATOM 963 O O . SER A 1 123 ? -18.271 4.461 -2.151 1.00 48.56 123 SER A O 1
ATOM 965 N N . THR A 1 124 ? -16.347 5.584 -2.031 1.00 47.25 124 THR A N 1
ATOM 966 C CA . THR A 1 124 ? -15.443 4.463 -2.317 1.00 47.25 124 THR A CA 1
ATOM 967 C C . THR A 1 124 ? -14.561 4.060 -1.140 1.00 47.25 124 THR A C 1
ATOM 969 O O . THR A 1 124 ? -13.920 3.018 -1.209 1.00 47.25 124 THR A O 1
ATOM 972 N N . THR A 1 125 ? -14.490 4.846 -0.062 1.00 55.19 125 THR A N 1
ATOM 973 C CA . THR A 1 125 ? -13.854 4.391 1.181 1.00 55.19 125 THR A CA 1
ATOM 974 C C . THR A 1 125 ? -14.865 3.541 1.945 1.00 55.19 125 THR A C 1
ATOM 976 O O . THR A 1 125 ? -15.867 4.055 2.441 1.00 55.19 125 THR A O 1
ATOM 979 N N . GLU A 1 126 ? -14.634 2.229 2.003 1.00 58.41 126 GLU A N 1
ATOM 980 C CA . GLU A 1 126 ? -15.449 1.295 2.785 1.00 58.41 126 GLU A CA 1
ATOM 981 C C . GLU A 1 126 ? -15.341 1.645 4.275 1.00 58.41 126 GLU A C 1
ATOM 983 O O . GLU A 1 126 ? -14.371 1.317 4.957 1.00 58.41 126 GLU A O 1
ATOM 988 N N . ARG A 1 127 ? -16.349 2.358 4.783 1.00 72.31 127 ARG A N 1
ATOM 989 C CA . ARG A 1 127 ? -16.480 2.761 6.193 1.00 72.31 127 ARG A CA 1
ATOM 990 C C . ARG A 1 127 ? -17.186 1.666 6.979 1.00 72.31 127 ARG A C 1
ATOM 992 O O . ARG A 1 127 ? -18.237 1.880 7.578 1.00 72.31 127 ARG A O 1
ATOM 999 N N . GLN A 1 128 ? -16.620 0.471 6.883 1.00 80.19 128 GLN A N 1
ATOM 1000 C CA . GLN A 1 128 ? -17.201 -0.749 7.411 1.00 80.19 128 GLN A CA 1
ATOM 1001 C C . GLN A 1 128 ? -16.572 -1.110 8.748 1.00 80.19 128 GLN A C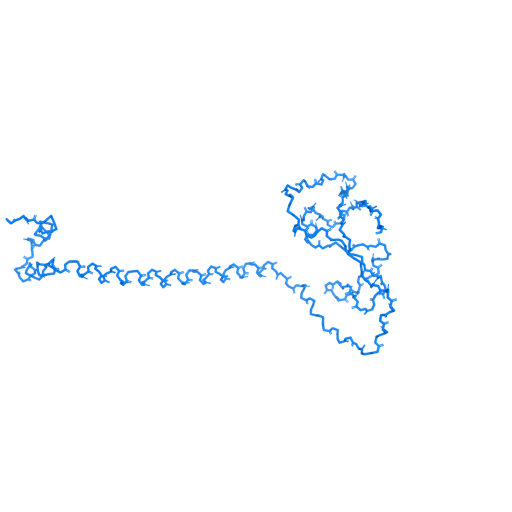 1
ATOM 1003 O O . GLN A 1 128 ? -15.348 -1.135 8.903 1.00 80.19 128 GLN A O 1
ATOM 1008 N N . VAL A 1 129 ? -17.438 -1.426 9.698 1.00 82.56 129 VAL A N 1
ATOM 1009 C CA . VAL A 1 129 ? -17.082 -2.053 10.960 1.00 82.56 129 VAL A CA 1
ATOM 1010 C C . VAL A 1 129 ? -17.652 -3.467 10.981 1.00 82.56 129 VAL A C 1
ATOM 1012 O O . VAL A 1 129 ? -18.742 -3.715 10.457 1.00 82.56 129 VAL A O 1
ATOM 1015 N N . PHE A 1 130 ? -16.902 -4.403 11.557 1.00 83.00 130 PHE A N 1
ATOM 1016 C CA . PHE A 1 130 ? -17.220 -5.825 11.468 1.00 83.00 130 PHE A CA 1
ATOM 1017 C C . PHE A 1 130 ? -17.560 -6.372 12.852 1.00 83.00 130 PHE A C 1
ATOM 1019 O O . PHE A 1 130 ? -16.744 -6.325 13.771 1.00 83.00 130 PHE A O 1
ATOM 1026 N N . GLY A 1 131 ? -18.770 -6.894 13.008 1.00 80.38 131 GLY A N 1
ATOM 1027 C CA . GLY A 1 131 ? -19.159 -7.712 14.149 1.00 80.38 131 GLY A CA 1
ATOM 1028 C C . GLY A 1 131 ? -18.837 -9.173 13.865 1.00 80.38 131 GLY A C 1
ATOM 1029 O O . GLY A 1 131 ? -19.072 -9.660 12.761 1.00 80.38 131 GLY A O 1
ATOM 1030 N N . LEU A 1 132 ? -18.316 -9.889 14.854 1.00 81.19 132 LEU A N 1
ATOM 1031 C CA . LEU A 1 132 ? -18.063 -11.321 14.750 1.00 81.19 132 LEU A CA 1
ATOM 1032 C C . LEU A 1 132 ? -18.523 -12.000 16.037 1.00 81.19 132 LEU A C 1
ATOM 1034 O O . LEU A 1 132 ? -18.276 -11.501 17.133 1.00 81.19 132 LEU A O 1
ATOM 1038 N N . GLN A 1 133 ? -19.189 -13.145 15.905 1.00 77.94 133 GLN A N 1
ATOM 1039 C CA . GLN A 1 133 ? -19.613 -13.919 17.066 1.00 77.94 133 GLN A CA 1
ATOM 1040 C C . GLN A 1 133 ? -18.405 -14.446 17.848 1.00 77.94 133 GLN A C 1
ATOM 1042 O O . GLN A 1 133 ? -17.549 -15.145 17.302 1.00 77.94 133 GLN A O 1
ATOM 1047 N N . ALA A 1 134 ? -18.377 -14.177 19.156 1.00 78.62 134 ALA A N 1
ATOM 1048 C CA . ALA A 1 134 ? -17.277 -14.566 20.040 1.00 78.62 134 ALA A CA 1
ATOM 1049 C C . ALA A 1 134 ? -17.032 -16.088 20.115 1.00 78.62 134 ALA A C 1
ATOM 1051 O O . ALA A 1 134 ? -15.950 -16.5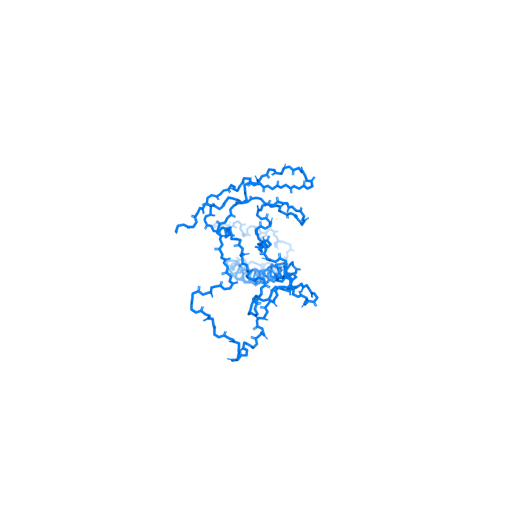30 20.488 1.00 78.62 134 ALA A O 1
ATOM 1052 N N . ASN A 1 135 ? -18.024 -16.901 19.749 1.00 75.94 135 ASN A N 1
ATOM 1053 C CA . ASN A 1 135 ? -17.959 -18.363 19.726 1.00 75.94 135 ASN A CA 1
ATOM 1054 C C . ASN A 1 135 ? -17.902 -18.956 18.304 1.00 75.94 135 ASN A C 1
ATOM 1056 O O . ASN A 1 135 ? -18.131 -20.156 18.137 1.00 75.94 135 ASN A O 1
ATOM 1060 N N . SER A 1 136 ? -17.616 -18.149 17.275 1.00 72.69 136 SER A N 1
ATOM 1061 C CA . SER A 1 136 ? -17.529 -18.642 15.897 1.00 72.69 136 SER A CA 1
ATOM 1062 C C . SER A 1 136 ? -16.367 -19.628 15.733 1.00 72.69 136 SER A C 1
ATOM 1064 O O . SER 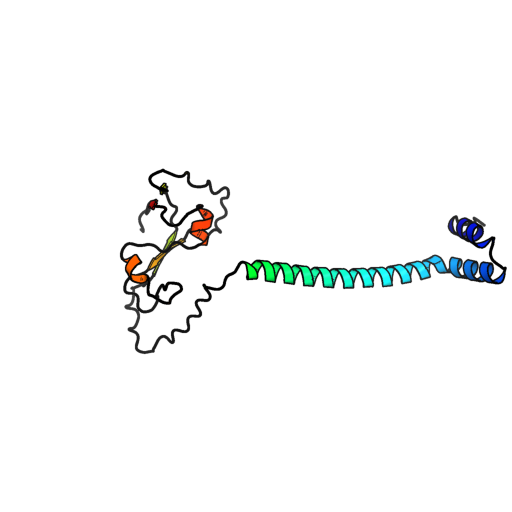A 1 136 ? -15.208 -19.273 15.922 1.00 72.69 136 SER A O 1
ATOM 1066 N N . GLN A 1 137 ? -16.678 -20.872 15.353 1.00 68.50 137 GLN A N 1
ATOM 1067 C CA . GLN A 1 137 ? -15.681 -21.918 15.070 1.00 68.50 137 GLN A CA 1
ATOM 1068 C C . GLN A 1 137 ? -15.146 -21.873 13.629 1.00 68.50 137 GLN A C 1
ATOM 1070 O O . GLN A 1 137 ? -14.171 -22.548 13.312 1.00 68.50 137 GLN A O 1
ATOM 1075 N N . ARG A 1 138 ? -15.805 -21.115 12.742 1.00 67.00 138 ARG A N 1
ATOM 1076 C CA . ARG A 1 138 ? -15.443 -21.006 11.317 1.00 67.00 138 ARG A CA 1
ATOM 1077 C C . ARG A 1 138 ? -14.611 -19.761 11.013 1.00 67.00 138 ARG A C 1
ATOM 1079 O O . ARG A 1 138 ? -13.826 -19.770 10.073 1.00 67.00 138 ARG A O 1
ATOM 1086 N N . LEU A 1 139 ? -14.803 -18.702 11.795 1.00 72.38 139 LEU A N 1
ATOM 1087 C CA . LEU A 1 139 ? -14.090 -17.435 11.681 1.00 72.38 139 LEU A CA 1
ATOM 1088 C C . LEU A 1 139 ? -13.405 -17.176 13.016 1.00 72.38 139 LEU A C 1
ATOM 1090 O O . LEU A 1 139 ? -14.046 -16.749 13.975 1.00 72.38 139 LEU A O 1
ATOM 1094 N N . VA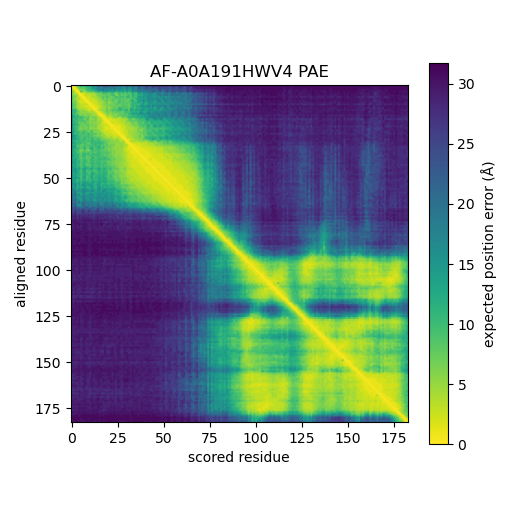L A 1 140 ? -12.115 -17.488 13.074 1.00 75.31 140 VAL A N 1
ATOM 1095 C CA . VAL A 1 140 ? -11.277 -17.276 14.253 1.00 75.31 140 VAL A CA 1
ATOM 1096 C C . VAL A 1 140 ? -10.379 -16.081 13.964 1.00 75.31 140 VAL A C 1
ATOM 1098 O O . VAL A 1 140 ? -9.611 -16.096 13.007 1.00 75.31 140 VAL A O 1
ATOM 1101 N N . LEU A 1 141 ? -10.514 -15.024 14.760 1.00 77.50 141 LEU A N 1
ATOM 1102 C CA . LEU A 1 141 ? -9.508 -13.978 14.855 1.00 77.50 141 LEU A CA 1
ATOM 1103 C C . LEU A 1 141 ? -8.398 -14.500 15.740 1.00 77.50 141 LEU A C 1
ATOM 1105 O O . LEU A 1 141 ? -8.666 -14.969 16.844 1.00 77.50 141 LEU A O 1
ATOM 1109 N N . GLU A 1 142 ? -7.174 -14.392 15.259 1.00 80.75 142 GLU A N 1
ATOM 1110 C CA . GLU A 1 142 ? -5.983 -14.839 15.962 1.00 80.75 142 GLU A CA 1
ATOM 1111 C C . GLU A 1 142 ? -5.015 -13.663 16.093 1.00 80.75 142 GLU A C 1
ATOM 1113 O O . GLU A 1 142 ? -4.995 -12.761 15.246 1.00 80.75 142 GLU A O 1
ATOM 1118 N N . ASP A 1 143 ? -4.252 -13.635 17.183 1.00 78.69 143 ASP A N 1
ATOM 1119 C CA . ASP A 1 143 ? -3.099 -12.751 17.295 1.00 78.69 143 ASP A CA 1
ATOM 1120 C C . ASP A 1 143 ? -1.915 -13.280 16.468 1.00 78.69 143 ASP A C 1
ATOM 1122 O O . ASP A 1 143 ? -1.996 -14.298 15.779 1.00 78.69 143 ASP A O 1
ATOM 1126 N N . PHE A 1 144 ? -0.789 -12.568 16.524 1.00 73.06 144 PHE A N 1
ATOM 1127 C CA . PHE A 1 144 ? 0.430 -12.980 15.829 1.00 73.06 144 PHE A CA 1
ATOM 1128 C C . PHE A 1 144 ? 0.975 -14.339 16.308 1.00 73.06 144 PHE A C 1
ATOM 1130 O O . PHE A 1 144 ? 1.632 -15.038 15.540 1.00 73.06 144 PHE A O 1
ATOM 1137 N N . ASP A 1 145 ? 0.690 -14.717 17.553 1.00 75.81 145 ASP A N 1
ATOM 1138 C CA . ASP A 1 145 ? 1.142 -15.960 18.174 1.00 75.81 145 ASP A CA 1
ATOM 1139 C C . ASP A 1 145 ? 0.149 -17.124 17.943 1.00 75.81 145 ASP A C 1
ATOM 1141 O O . ASP A 1 145 ? 0.389 -18.244 18.398 1.00 75.81 145 ASP A O 1
ATOM 1145 N N . GLY A 1 146 ? -0.950 -16.882 17.214 1.00 76.56 146 GLY A N 1
ATOM 1146 C CA . GLY A 1 146 ? -1.993 -17.865 16.910 1.00 76.56 146 GLY A CA 1
ATOM 1147 C C . GLY A 1 146 ? -3.031 -18.054 18.023 1.00 76.56 146 GLY A C 1
ATOM 1148 O O . GLY A 1 146 ? -3.825 -18.994 17.972 1.00 76.56 146 GLY A O 1
ATOM 1149 N N . ASN A 1 147 ? -3.055 -17.197 19.047 1.00 78.94 147 ASN A N 1
ATOM 1150 C CA . ASN A 1 147 ? -4.068 -17.266 20.099 1.00 78.94 147 ASN A CA 1
ATOM 1151 C C . ASN A 1 147 ? -5.378 -16.646 19.611 1.00 78.94 147 ASN A C 1
ATOM 1153 O O . ASN A 1 147 ? -5.389 -15.539 19.074 1.00 78.94 147 ASN A O 1
ATOM 1157 N N . SER A 1 148 ? -6.508 -17.315 19.858 1.00 80.25 148 SER A N 1
ATOM 1158 C CA . SER A 1 148 ? -7.813 -16.779 19.465 1.00 80.25 148 SER A CA 1
ATOM 1159 C C . SER A 1 148 ? -8.165 -15.513 20.248 1.00 80.25 148 SER A C 1
ATOM 1161 O O . SER A 1 148 ? -8.175 -15.521 21.474 1.00 80.25 148 SER A O 1
ATOM 1163 N N . LEU A 1 149 ? -8.547 -14.459 19.530 1.00 80.25 149 LEU A N 1
ATOM 1164 C CA . LEU A 1 149 ? -9.020 -13.171 20.034 1.00 80.25 149 LEU A CA 1
ATOM 1165 C C . LEU A 1 149 ? -10.552 -13.053 20.040 1.00 80.25 149 LEU A C 1
ATOM 1167 O O . LEU A 1 149 ? -11.083 -12.031 20.477 1.00 80.25 149 LEU A O 1
ATOM 1171 N N . ASN A 1 150 ? -11.286 -14.080 19.594 1.00 82.88 150 ASN A N 1
ATOM 1172 C CA . ASN A 1 150 ? -12.749 -14.023 19.470 1.00 82.88 150 ASN A CA 1
ATOM 1173 C C . ASN A 1 150 ? -13.453 -13.697 20.795 1.00 82.88 150 ASN A C 1
ATOM 1175 O O . ASN A 1 150 ? -14.493 -13.042 20.798 1.00 82.88 150 ASN A O 1
ATOM 1179 N N . TYR A 1 151 ? -12.869 -14.080 21.933 1.00 79.50 151 TYR A N 1
ATOM 1180 C CA . TYR A 1 151 ? -13.424 -13.785 23.255 1.00 79.50 151 TYR A CA 1
ATOM 1181 C C . TYR A 1 151 ? -13.564 -12.274 23.533 1.00 79.50 151 TYR A C 1
ATOM 1183 O O . TYR A 1 151 ? -14.485 -11.861 24.244 1.00 79.50 151 TYR A O 1
ATOM 1191 N N . LEU A 1 152 ? -12.706 -11.437 22.933 1.00 80.38 152 LEU A N 1
ATOM 1192 C CA . LEU A 1 152 ? -12.757 -9.975 23.059 1.00 80.38 152 LEU A CA 1
ATOM 1193 C C . LEU A 1 152 ? -13.984 -9.363 22.369 1.00 80.38 152 LEU A C 1
ATOM 1195 O O . LEU A 1 152 ? -14.362 -8.230 22.663 1.00 80.38 152 LEU A O 1
ATOM 1199 N N . LEU A 1 153 ? -14.630 -10.111 21.476 1.00 78.56 153 LEU A N 1
ATOM 1200 C CA . LEU A 1 153 ? -15.735 -9.629 20.653 1.00 78.56 153 LEU A CA 1
ATOM 1201 C C . LEU A 1 153 ? -17.112 -9.845 21.275 1.00 78.56 153 LEU A C 1
ATOM 1203 O O . LEU A 1 153 ? -18.108 -9.524 20.640 1.00 78.56 153 LEU A O 1
ATOM 1207 N N . THR A 1 154 ? -17.192 -10.323 22.523 1.00 74.75 154 THR A N 1
ATOM 1208 C CA . THR A 1 154 ? -18.475 -10.556 23.218 1.00 74.75 154 THR A CA 1
ATOM 1209 C C . THR A 1 154 ? -19.417 -9.345 23.136 1.00 74.75 154 THR A C 1
ATOM 1211 O O . THR A 1 154 ? -20.616 -9.522 22.966 1.00 74.75 154 THR A O 1
ATOM 1214 N N . ASN A 1 155 ? -18.868 -8.126 23.188 1.00 71.31 155 ASN A N 1
ATOM 1215 C CA . ASN A 1 155 ? -19.557 -6.871 22.848 1.00 71.31 155 ASN A CA 1
ATOM 1216 C C . ASN A 1 155 ? -18.643 -5.950 22.016 1.00 71.31 155 ASN A C 1
ATOM 1218 O O . ASN A 1 155 ? -18.705 -4.726 22.119 1.00 71.31 155 ASN A O 1
ATOM 1222 N N . GLY A 1 156 ? -17.706 -6.552 21.286 1.00 74.06 156 GLY A N 1
ATOM 1223 C CA . GLY A 1 156 ? -16.629 -5.856 20.595 1.00 74.06 156 GLY A CA 1
ATOM 1224 C C . GLY A 1 156 ? -16.871 -5.813 19.095 1.00 74.06 156 GLY A C 1
ATOM 1225 O O . GLY A 1 156 ? -17.572 -6.648 18.530 1.00 74.06 156 GLY A O 1
ATOM 1226 N N . VAL A 1 157 ? -16.259 -4.833 18.447 1.00 82.88 157 VAL A N 1
ATOM 1227 C CA . VAL A 1 157 ? -16.308 -4.663 16.998 1.00 82.88 157 VAL A CA 1
ATOM 1228 C C . VAL A 1 157 ? -14.879 -4.675 16.480 1.00 82.88 157 VAL A C 1
ATOM 1230 O O . VAL A 1 157 ? -13.974 -4.119 17.103 1.00 82.88 157 VAL A O 1
ATOM 1233 N N . VAL A 1 158 ? -14.669 -5.320 15.340 1.00 85.94 158 VAL A N 1
ATOM 1234 C CA . VAL A 1 158 ? -13.377 -5.364 14.668 1.00 85.94 158 VAL A CA 1
ATOM 1235 C C . VAL A 1 158 ? -13.220 -4.101 13.831 1.00 85.94 158 VAL A C 1
ATOM 1237 O O . VAL A 1 158 ? -14.015 -3.818 12.930 1.00 85.94 158 VAL A O 1
ATOM 1240 N N . ILE A 1 159 ? -12.160 -3.355 14.131 1.00 84.38 159 ILE A N 1
ATOM 1241 C CA . ILE A 1 159 ? -11.755 -2.163 13.393 1.00 84.38 159 ILE A CA 1
ATOM 1242 C C . ILE A 1 159 ? -10.601 -2.534 12.469 1.00 84.38 159 ILE A C 1
ATOM 1244 O O . ILE A 1 159 ? -9.548 -2.988 12.915 1.00 84.38 159 ILE A O 1
ATOM 1248 N N . THR A 1 160 ? -10.795 -2.339 11.166 1.00 82.62 160 THR A N 1
ATOM 1249 C CA . THR A 1 160 ? -9.740 -2.603 10.184 1.00 82.62 160 THR A CA 1
ATOM 1250 C C . THR A 1 160 ? -8.668 -1.521 10.234 1.00 82.62 160 THR A C 1
ATOM 1252 O O . THR A 1 160 ? -8.910 -0.376 10.622 1.00 82.62 160 THR A O 1
ATOM 1255 N N . LYS A 1 161 ? -7.464 -1.853 9.763 1.00 81.69 161 LYS A N 1
ATOM 1256 C CA . LYS A 1 161 ? -6.370 -0.880 9.654 1.00 81.69 161 LYS A CA 1
ATOM 1257 C C . LYS A 1 161 ? -6.739 0.313 8.766 1.00 81.69 161 LYS A C 1
ATOM 1259 O O . LYS A 1 161 ? -6.361 1.437 9.076 1.00 81.69 161 LYS A O 1
ATOM 1264 N N . ASN A 1 162 ? -7.505 0.088 7.699 1.00 78.94 162 ASN A N 1
ATOM 1265 C CA . ASN A 1 162 ? -7.971 1.160 6.817 1.00 78.94 162 ASN A CA 1
ATOM 1266 C C . ASN A 1 162 ? -8.925 2.109 7.543 1.00 78.94 162 ASN A C 1
ATOM 1268 O O . ASN A 1 162 ? -8.781 3.326 7.426 1.00 78.94 162 ASN A O 1
ATOM 1272 N N . PHE A 1 163 ? -9.848 1.564 8.338 1.00 83.44 163 PHE A N 1
ATOM 1273 C CA . PHE A 1 163 ? -10.715 2.361 9.199 1.00 83.44 163 PHE A CA 1
ATOM 1274 C C . PHE A 1 163 ? -9.881 3.177 10.196 1.00 83.44 163 PHE A C 1
ATOM 1276 O O . PHE A 1 163 ? -10.045 4.391 10.294 1.00 83.44 163 PHE A O 1
ATOM 1283 N N . ALA A 1 164 ? -8.907 2.544 10.859 1.00 84.12 164 ALA A N 1
ATOM 1284 C CA . ALA A 1 164 ? -8.011 3.227 11.788 1.00 84.12 164 ALA A CA 1
ATOM 1285 C C . ALA A 1 164 ? -7.225 4.372 11.130 1.00 84.12 164 ALA A C 1
ATOM 1287 O O . ALA A 1 164 ? -7.192 5.472 11.670 1.00 84.12 164 ALA A O 1
ATOM 1288 N N . ILE A 1 165 ? -6.654 4.161 9.942 1.00 81.62 165 ILE A N 1
ATOM 1289 C CA . ILE A 1 165 ? -5.923 5.205 9.205 1.00 81.62 165 ILE A CA 1
ATOM 1290 C C . ILE A 1 165 ? -6.856 6.353 8.803 1.00 81.62 165 ILE A C 1
ATOM 1292 O O . ILE A 1 165 ? -6.488 7.515 8.951 1.00 81.62 165 ILE A O 1
ATOM 1296 N N . THR A 1 166 ? -8.067 6.037 8.333 1.00 81.50 166 THR A N 1
ATOM 1297 C CA . THR A 1 166 ? -9.046 7.031 7.859 1.00 81.50 166 THR A CA 1
ATOM 1298 C C . THR A 1 166 ? -9.428 8.022 8.957 1.00 81.50 166 THR A C 1
ATOM 1300 O O . THR A 1 166 ? -9.517 9.221 8.698 1.00 81.50 166 THR A O 1
ATOM 1303 N N . TYR A 1 167 ? -9.605 7.538 10.188 1.00 82.44 167 TYR A N 1
ATOM 1304 C CA . TYR A 1 167 ? -9.980 8.377 11.330 1.00 82.44 167 TYR A CA 1
ATOM 1305 C C . TYR A 1 167 ? -8.799 8.744 12.243 1.00 82.44 167 TYR A C 1
ATOM 1307 O O . TYR A 1 167 ? -9.010 9.379 13.273 1.00 82.44 167 TYR A O 1
ATOM 1315 N N . GLY A 1 168 ? -7.562 8.379 11.882 1.00 83.25 168 GLY A N 1
ATOM 1316 C CA . GLY A 1 168 ? -6.363 8.669 12.679 1.00 83.25 168 GLY A CA 1
ATOM 1317 C C . GLY A 1 168 ? -6.347 7.989 14.054 1.00 83.25 168 GLY A C 1
ATOM 1318 O O . GLY A 1 168 ? -5.886 8.587 15.029 1.00 83.25 168 GLY A O 1
ATOM 1319 N N . LEU A 1 169 ? -6.888 6.772 14.138 1.00 84.81 169 LEU A N 1
ATOM 1320 C CA . LEU A 1 169 ? -7.059 6.024 15.382 1.00 84.81 169 LEU A CA 1
ATOM 1321 C C . LEU A 1 169 ? -5.748 5.417 15.877 1.00 84.81 169 LEU A C 1
ATOM 1323 O O . LEU A 1 169 ? -4.951 4.881 15.105 1.00 84.81 169 LEU A O 1
ATOM 1327 N N . GLU A 1 170 ? -5.586 5.431 17.193 1.00 85.44 170 GLU A N 1
ATOM 1328 C CA . GLU A 1 170 ? -4.501 4.785 17.921 1.00 85.44 170 GLU A CA 1
ATOM 1329 C C . GLU A 1 170 ? -5.058 3.712 18.864 1.00 85.44 170 GLU A C 1
ATOM 1331 O O . GLU A 1 170 ? -6.218 3.741 19.285 1.00 85.44 170 GLU A O 1
ATOM 1336 N N . ILE A 1 171 ? -4.223 2.727 19.203 1.00 84.94 171 ILE A N 1
ATOM 1337 C CA . ILE A 1 171 ? -4.598 1.685 20.163 1.00 84.94 171 ILE A CA 1
ATOM 1338 C C . ILE A 1 171 ? -4.875 2.345 21.520 1.00 84.94 171 ILE A C 1
ATOM 1340 O O . ILE A 1 171 ? -4.026 3.058 22.053 1.00 84.94 171 ILE A O 1
ATOM 1344 N N . GLY A 1 172 ? -6.053 2.072 22.084 1.00 84.69 172 GLY A N 1
ATOM 1345 C CA . GLY A 1 172 ? -6.515 2.664 23.343 1.00 84.69 172 GLY A CA 1
ATOM 1346 C C . GLY A 1 172 ? -7.480 3.841 23.174 1.00 84.69 172 GLY A C 1
ATOM 1347 O O . GLY A 1 172 ? -7.987 4.343 24.177 1.00 84.69 172 GLY A O 1
ATOM 1348 N N . ASP A 1 173 ? -7.770 4.260 21.940 1.00 86.69 173 ASP A N 1
ATOM 1349 C CA . ASP A 1 173 ? -8.843 5.215 21.667 1.00 86.69 173 ASP A CA 1
ATOM 1350 C C . ASP A 1 173 ? -10.222 4.599 21.951 1.00 86.69 173 ASP A C 1
ATOM 1352 O O . ASP A 1 173 ? -10.486 3.433 21.648 1.00 86.69 173 ASP A O 1
ATOM 1356 N N . LEU A 1 174 ? -11.128 5.406 22.507 1.00 87.44 174 LEU A N 1
ATOM 1357 C CA . LEU A 1 174 ? -12.529 5.044 22.706 1.00 87.44 174 LEU A CA 1
ATOM 1358 C C . LEU A 1 174 ? -13.374 5.645 21.584 1.00 87.44 174 LEU A C 1
ATOM 1360 O O . LEU A 1 174 ? -13.371 6.860 21.375 1.00 87.44 174 LEU A O 1
ATOM 1364 N N . LEU A 1 175 ? -14.112 4.785 20.884 1.00 87.12 175 LEU A N 1
ATOM 1365 C CA . LEU A 1 175 ? -14.979 5.156 19.770 1.00 87.12 175 LEU A CA 1
ATOM 1366 C C . LEU A 1 175 ? -16.444 5.086 20.198 1.00 87.12 175 LEU A C 1
ATOM 1368 O O . LEU A 1 175 ? -16.880 4.099 20.787 1.00 87.12 175 LEU A O 1
ATOM 1372 N N . THR A 1 176 ? -17.223 6.110 19.862 1.00 86.06 176 THR A N 1
ATOM 1373 C CA . THR A 1 176 ? -18.686 6.079 19.988 1.00 86.06 176 THR A CA 1
ATOM 1374 C C . THR A 1 176 ? -19.319 6.147 18.609 1.00 86.06 176 THR A C 1
ATOM 1376 O O . THR A 1 176 ? -19.024 7.055 17.834 1.00 86.06 176 THR A O 1
ATOM 1379 N N . PHE A 1 177 ? -20.227 5.218 18.332 1.00 83.44 177 PHE A N 1
ATOM 1380 C CA . PHE A 1 177 ? -20.992 5.141 17.090 1.00 83.44 177 PHE A CA 1
ATOM 1381 C C . PHE A 1 177 ? -22.459 5.488 17.354 1.00 83.44 177 PHE A C 1
ATOM 1383 O O . PHE A 1 177 ? -22.973 5.186 18.432 1.00 83.44 177 PHE A O 1
ATOM 1390 N N . SER A 1 178 ? -23.145 6.077 16.371 1.00 76.06 178 SER A N 1
ATOM 1391 C CA . SER A 1 178 ? -24.613 6.069 16.348 1.00 76.06 178 SER A CA 1
ATOM 1392 C C . SER A 1 178 ? -25.050 4.988 15.393 1.00 76.06 178 SER A C 1
ATOM 1394 O O . SER A 1 178 ? -24.753 5.034 14.199 1.00 76.06 178 SER A O 1
ATOM 1396 N N . LEU A 1 179 ? -25.767 4.021 15.939 1.00 68.12 179 LEU A N 1
ATOM 1397 C CA . LEU A 1 179 ? -26.515 3.074 15.144 1.00 68.12 179 LEU A CA 1
ATOM 1398 C C . LEU A 1 179 ? -27.814 3.779 14.764 1.00 68.12 179 LEU A C 1
ATOM 1400 O O . LEU A 1 179 ? -28.705 3.947 15.594 1.00 68.12 179 LEU A O 1
ATOM 1404 N N . THR A 1 180 ? -27.903 4.232 13.515 1.00 57.03 180 THR A N 1
ATOM 1405 C CA . THR A 1 180 ? -29.218 4.537 12.942 1.00 57.03 180 THR A CA 1
ATOM 1406 C C . THR A 1 180 ? -29.885 3.181 12.732 1.00 57.03 180 THR A C 1
ATOM 1408 O O . THR A 1 180 ? -29.236 2.281 12.200 1.00 57.03 180 THR A O 1
ATOM 1411 N N . SER A 1 181 ? -31.093 2.995 13.265 1.00 47.06 181 SER A N 1
ATOM 1412 C CA . SER A 1 181 ? -31.773 1.698 13.338 1.00 47.06 181 SER A CA 1
ATOM 1413 C C . SER A 1 181 ? -31.710 0.930 12.015 1.00 47.06 181 SER A C 1
ATOM 1415 O O . SER A 1 181 ? -31.953 1.493 10.949 1.00 47.06 181 SER A O 1
ATOM 1417 N N . LEU A 1 182 ? -31.366 -0.356 12.111 1.00 51.66 182 LEU A N 1
ATOM 1418 C CA . LEU A 1 182 ? -31.588 -1.338 11.056 1.00 51.66 182 LEU A CA 1
ATOM 1419 C C . LEU A 1 182 ? -33.105 -1.555 10.969 1.00 51.66 182 LEU A C 1
ATOM 1421 O O . LEU A 1 182 ? -33.648 -2.286 11.797 1.00 51.66 182 LEU A O 1
ATOM 1425 N N . ASP A 1 183 ? -33.766 -0.862 10.044 1.00 35.31 183 ASP A N 1
ATOM 1426 C CA . ASP A 1 183 ? -35.093 -1.259 9.555 1.00 35.31 183 ASP A CA 1
ATOM 1427 C C . ASP A 1 183 ? -34.949 -2.378 8.512 1.00 35.31 183 ASP A C 1
ATOM 1429 O O . ASP A 1 183 ? -34.058 -2.259 7.634 1.00 35.31 183 ASP A O 1
#